Protein AF-A0A0F0GEV4-F1 (afdb_monomer_lite)

Secondary structure (DSSP, 8-state):
-EES-EE-S-S-EEE-TT-BS-EEES-EESS-EEE-SS--BS-EEES-EEEE-TT-BGGG--S----SSSSSS-SPBP-SEEE--HHHHTTTT----S-EEEES-EEEEE-STTPPEEES---TTEEEEET--SSS----EETTEE-S-STT-TTS--TTTSSEEEEEE--SS-SSSS-TTS-------------------------------PPPSS-SEEEEEEEEEEETTEEEEEEEEEE-SSS-BS--EEEEE--TT-EEEEEESEEEEEETTEEEEEE-TTT--B-TT-EEEEEEEEESSPPPEEEEETTEE----

Structure (mmCIF, N/CA/C/O backbone):
data_AF-A0A0F0GEV4-F1
#
_entry.id   AF-A0A0F0GEV4-F1
#
loop_
_atom_site.group_PDB
_atom_site.id
_atom_site.type_symbol
_atom_site.label_atom_id
_atom_site.label_alt_id
_atom_site.label_comp_id
_atom_site.label_asym_id
_atom_site.label_entity_id
_atom_site.label_seq_id
_atom_site.pdbx_PDB_ins_code
_atom_site.Cartn_x
_atom_site.Cartn_y
_atom_site.Cartn_z
_atom_site.occupancy
_atom_site.B_iso_or_equiv
_atom_site.auth_seq_id
_atom_site.auth_comp_id
_atom_site.auth_asym_id
_atom_site.auth_atom_id
_atom_site.pdbx_PDB_model_num
ATOM 1 N N . LEU A 1 1 ? -2.813 3.897 8.323 1.00 91.94 1 LEU A N 1
ATOM 2 C CA . LEU A 1 1 ? -2.010 2.905 9.072 1.00 91.94 1 LEU A CA 1
ATOM 3 C C . LEU A 1 1 ? -2.552 1.521 8.748 1.00 91.94 1 LEU A C 1
ATOM 5 O O . LEU A 1 1 ? -3.748 1.317 8.899 1.00 91.94 1 LEU A O 1
ATOM 9 N N . TYR A 1 2 ? -1.689 0.613 8.304 1.00 95.56 2 TYR A N 1
ATOM 10 C CA . TYR A 1 2 ? -1.974 -0.785 7.995 1.00 95.56 2 TYR A CA 1
ATOM 11 C C . TYR A 1 2 ? -1.020 -1.624 8.840 1.00 95.56 2 TYR A C 1
ATOM 13 O O . TYR A 1 2 ? 0.180 -1.642 8.566 1.00 95.56 2 TYR A O 1
ATOM 21 N N . ALA A 1 3 ? -1.521 -2.236 9.911 1.00 93.81 3 ALA A N 1
ATOM 22 C CA . ALA A 1 3 ? -0.669 -2.868 10.911 1.00 93.81 3 ALA A CA 1
ATOM 23 C C . ALA A 1 3 ? -1.126 -4.280 11.276 1.00 93.81 3 ALA A C 1
ATOM 25 O O . ALA A 1 3 ? -2.321 -4.494 11.470 1.00 93.81 3 ALA A O 1
ATOM 26 N N . GLY A 1 4 ? -0.176 -5.212 11.403 1.00 85.38 4 GLY A N 1
ATOM 27 C CA . GLY A 1 4 ? -0.438 -6.561 11.919 1.00 85.38 4 GLY A CA 1
ATOM 28 C C . GLY A 1 4 ? -1.348 -7.430 11.045 1.00 85.38 4 GLY A C 1
ATOM 29 O O . GLY A 1 4 ? -1.992 -8.342 11.558 1.00 85.38 4 GLY A O 1
ATOM 30 N N . ASN A 1 5 ? -1.461 -7.136 9.748 1.00 91.75 5 ASN A N 1
ATOM 31 C CA . ASN A 1 5 ? -2.294 -7.907 8.828 1.00 91.75 5 ASN A CA 1
ATOM 32 C C . ASN A 1 5 ? -1.554 -9.149 8.332 1.00 91.75 5 ASN A C 1
ATOM 34 O O . ASN A 1 5 ? -0.347 -9.111 8.111 1.00 91.75 5 ASN A O 1
ATOM 38 N N . THR A 1 6 ? -2.305 -10.210 8.049 1.00 94.62 6 THR A N 1
ATOM 39 C CA . THR A 1 6 ? -1.824 -11.354 7.271 1.00 94.62 6 THR A CA 1
ATOM 40 C C . THR A 1 6 ? -2.607 -11.417 5.968 1.00 94.62 6 THR A C 1
ATOM 42 O O . THR A 1 6 ? -3.830 -11.555 5.998 1.00 94.62 6 THR A O 1
ATOM 45 N N . SER A 1 7 ? -1.926 -11.322 4.825 1.00 89.69 7 SER A N 1
ATOM 46 C CA . SER A 1 7 ? -2.545 -11.516 3.510 1.00 89.69 7 SER A CA 1
ATOM 47 C C . SER A 1 7 ? -1.970 -12.747 2.825 1.00 89.69 7 SER A C 1
ATOM 49 O O . SER A 1 7 ? -0.771 -13.024 2.917 1.00 89.69 7 SER A O 1
ATOM 51 N N . ARG A 1 8 ? -2.853 -13.515 2.180 1.00 90.69 8 ARG A N 1
ATOM 52 C CA . ARG A 1 8 ? -2.504 -14.717 1.425 1.00 90.69 8 ARG A CA 1
ATOM 53 C C . ARG A 1 8 ? -3.275 -14.773 0.124 1.00 90.69 8 ARG A C 1
ATOM 55 O O . ARG A 1 8 ? -4.458 -14.432 0.112 1.00 90.69 8 ARG A O 1
ATOM 62 N N . ASN A 1 9 ? -2.642 -15.270 -0.933 1.00 85.69 9 ASN A N 1
ATOM 63 C CA . ASN A 1 9 ? -3.260 -15.488 -2.245 1.00 85.69 9 ASN A CA 1
ATOM 64 C C . ASN A 1 9 ? -3.933 -14.236 -2.836 1.00 85.69 9 ASN A C 1
ATOM 66 O O . ASN A 1 9 ? -4.851 -14.346 -3.653 1.00 85.69 9 ASN A O 1
ATOM 70 N N . LEU A 1 10 ? -3.507 -13.044 -2.416 1.00 86.94 10 LEU A N 1
ATOM 71 C CA . LEU A 1 10 ? -3.904 -11.805 -3.071 1.00 86.94 10 LEU A CA 1
ATOM 72 C C . LEU A 1 10 ? -3.012 -11.580 -4.277 1.00 86.94 10 LEU A C 1
ATOM 74 O O . LEU A 1 10 ? -1.922 -12.133 -4.345 1.00 86.94 10 LEU A O 1
ATOM 78 N N . ARG A 1 11 ? -3.482 -10.775 -5.231 1.00 83.06 11 ARG A N 1
ATOM 79 C CA . ARG A 1 11 ? -2.663 -10.392 -6.380 1.00 83.06 11 ARG A CA 1
ATOM 80 C C . ARG A 1 11 ? -1.557 -9.424 -5.965 1.00 83.06 11 ARG A C 1
ATOM 82 O O . ARG A 1 11 ? -0.428 -9.648 -6.347 1.00 83.06 11 ARG A O 1
ATOM 89 N N . HIS A 1 12 ? -1.905 -8.401 -5.188 1.00 89.12 12 HIS A N 1
ATOM 90 C CA . HIS A 1 12 ? -1.008 -7.349 -4.718 1.00 89.12 12 HIS A CA 1
ATOM 91 C C . HIS A 1 12 ? -1.559 -6.769 -3.404 1.00 89.12 12 HIS A C 1
ATOM 93 O O . HIS A 1 12 ? -2.782 -6.720 -3.224 1.00 89.12 12 HIS A O 1
ATOM 99 N N . PHE A 1 13 ? -0.693 -6.260 -2.525 1.00 94.75 13 PHE A N 1
ATOM 100 C CA . PHE A 1 13 ? -1.081 -5.221 -1.567 1.00 94.75 13 PHE A CA 1
ATOM 101 C C . PHE A 1 13 ? -0.794 -3.869 -2.220 1.00 94.75 13 PHE A C 1
ATOM 103 O O . PHE A 1 13 ? 0.365 -3.560 -2.480 1.00 94.75 13 PHE A O 1
ATOM 110 N N . THR A 1 14 ? -1.824 -3.068 -2.502 1.00 93.12 14 THR A N 1
ATOM 111 C CA . THR A 1 14 ? -1.674 -1.929 -3.416 1.00 93.12 14 THR A CA 1
ATOM 112 C C . THR A 1 14 ? -1.954 -0.576 -2.780 1.00 93.12 14 THR A C 1
ATOM 114 O O . THR A 1 14 ? -2.985 -0.355 -2.146 1.00 93.12 14 THR A O 1
ATOM 117 N N . PHE A 1 15 ? -1.059 0.359 -3.071 1.00 94.50 15 PHE A N 1
ATOM 118 C CA . PHE A 1 15 ? -1.243 1.798 -2.983 1.00 94.50 15 PHE A CA 1
ATOM 119 C C . PHE A 1 15 ? -1.362 2.374 -4.393 1.00 94.50 15 PHE A C 1
ATOM 121 O O . PHE A 1 15 ? -0.562 2.062 -5.271 1.00 94.50 15 PHE A O 1
ATOM 128 N N . GLN A 1 16 ? -2.389 3.190 -4.612 1.00 89.19 16 GLN A N 1
ATOM 129 C CA . GLN A 1 16 ? -2.742 3.736 -5.923 1.00 89.19 16 GLN A CA 1
ATOM 130 C C . GLN A 1 16 ? -3.332 5.141 -5.781 1.00 89.19 16 GLN A C 1
ATOM 132 O O . GLN A 1 16 ? -3.718 5.545 -4.679 1.00 89.19 16 GLN A O 1
ATOM 137 N N . TRP A 1 17 ? -3.441 5.858 -6.901 1.00 86.94 17 TRP A N 1
ATOM 138 C CA . TRP A 1 17 ? -4.165 7.132 -7.010 1.00 86.94 17 TRP A CA 1
ATOM 139 C C . TRP A 1 17 ? -3.719 8.173 -5.979 1.00 86.94 17 TRP A C 1
ATOM 141 O O . TRP A 1 17 ? -4.513 8.720 -5.215 1.00 86.94 17 TRP A O 1
ATOM 151 N N . SER A 1 18 ? -2.415 8.444 -5.960 1.00 90.12 18 SER A N 1
ATOM 152 C CA . SER A 1 18 ? -1.792 9.482 -5.128 1.00 90.12 18 SER A CA 1
ATOM 153 C C . SER A 1 18 ? -1.848 9.214 -3.628 1.00 90.12 18 SER A C 1
ATOM 155 O O . SER A 1 18 ? -1.656 10.147 -2.839 1.00 90.12 18 SER A O 1
ATOM 157 N N . SER A 1 19 ? -2.073 7.960 -3.221 1.00 92.75 19 SER A N 1
ATOM 158 C CA . SER A 1 19 ? -2.060 7.579 -1.808 1.00 92.75 19 SER A CA 1
ATOM 159 C C . SER A 1 19 ? -0.761 8.029 -1.124 1.00 92.75 19 SER A C 1
ATOM 161 O O . SER A 1 19 ? 0.354 7.821 -1.617 1.00 92.75 19 SER A O 1
ATOM 163 N N . SER A 1 20 ? -0.906 8.719 0.007 1.00 96.69 20 SER A N 1
ATOM 164 C CA . SER A 1 20 ? 0.226 9.384 0.647 1.00 96.69 20 SER A CA 1
ATOM 165 C C . SER A 1 20 ? 0.124 9.439 2.158 1.00 96.69 20 SER A C 1
ATOM 167 O O . SER A 1 20 ? -0.982 9.527 2.688 1.00 96.69 20 SER A O 1
ATOM 169 N N . GLY A 1 21 ? 1.272 9.472 2.839 1.00 96.19 21 GLY A N 1
ATOM 170 C CA . GLY A 1 21 ? 1.323 9.584 4.301 1.00 96.19 21 GLY A CA 1
ATOM 171 C C . GLY A 1 21 ? 0.891 8.306 5.021 1.00 96.19 21 GLY A C 1
ATOM 172 O O . GLY A 1 21 ? 0.496 8.354 6.185 1.00 96.19 21 GLY A O 1
ATOM 173 N N . ASN A 1 22 ? 0.904 7.165 4.329 1.00 98.06 22 ASN A N 1
ATOM 174 C CA . ASN A 1 22 ? 0.507 5.893 4.911 1.00 98.06 22 ASN A CA 1
ATOM 175 C C . ASN A 1 22 ? 1.674 5.224 5.630 1.00 98.06 22 ASN A C 1
ATOM 177 O O . ASN A 1 22 ? 2.833 5.400 5.271 1.00 98.06 22 ASN A O 1
ATOM 181 N N . VAL A 1 23 ? 1.340 4.384 6.604 1.00 97.56 23 VAL A N 1
ATOM 182 C CA . VAL A 1 23 ? 2.292 3.513 7.296 1.00 97.56 23 VAL A CA 1
ATOM 183 C C . VAL A 1 23 ? 1.790 2.083 7.182 1.00 97.56 23 VAL A C 1
ATOM 185 O O . VAL A 1 23 ? 0.625 1.833 7.498 1.00 97.56 23 VAL A O 1
ATOM 188 N N . VAL A 1 24 ? 2.649 1.180 6.726 1.00 97.94 24 VAL A N 1
ATOM 189 C CA . VAL A 1 24 ? 2.436 -0.259 6.567 1.00 97.94 24 VAL A CA 1
ATOM 190 C C . VAL A 1 24 ? 3.464 -0.950 7.451 1.00 97.94 24 VAL A C 1
ATOM 192 O O . VAL A 1 24 ? 4.643 -0.988 7.106 1.00 97.94 24 VAL A O 1
ATOM 195 N N . VAL A 1 25 ? 3.034 -1.420 8.621 1.00 96.19 25 VAL A N 1
ATOM 196 C CA . VAL A 1 25 ? 3.938 -1.867 9.686 1.00 96.19 25 VAL A CA 1
ATOM 197 C C . VAL A 1 25 ? 3.601 -3.251 10.228 1.00 96.19 25 VAL A C 1
ATOM 199 O O . VAL A 1 25 ? 2.458 -3.518 10.592 1.00 96.19 25 VAL A O 1
ATOM 202 N N . GLY A 1 26 ? 4.592 -4.134 10.342 1.00 88.75 26 GLY A N 1
ATOM 203 C CA . GLY A 1 26 ? 4.412 -5.398 11.067 1.00 88.75 26 GLY A CA 1
ATOM 204 C C . GLY A 1 26 ? 3.435 -6.373 10.407 1.00 88.75 26 GLY A C 1
ATOM 205 O O . GLY A 1 26 ? 2.766 -7.125 11.111 1.00 88.75 26 GLY A O 1
ATOM 206 N N . ASN A 1 27 ? 3.270 -6.315 9.085 1.00 96.31 27 ASN A N 1
ATOM 207 C CA . ASN A 1 27 ? 2.368 -7.202 8.353 1.00 96.31 27 ASN A CA 1
ATOM 208 C C . ASN A 1 27 ? 3.102 -8.438 7.814 1.00 96.31 27 ASN A C 1
ATOM 210 O O . ASN A 1 27 ? 4.322 -8.444 7.694 1.00 96.31 27 ASN A O 1
ATOM 214 N N . ASP A 1 28 ? 2.350 -9.468 7.446 1.00 94.50 28 ASP A N 1
ATOM 215 C CA . ASP A 1 28 ? 2.844 -10.695 6.829 1.00 94.50 28 ASP A CA 1
ATOM 216 C C . ASP A 1 28 ? 2.112 -10.938 5.498 1.00 94.50 28 ASP A C 1
ATOM 218 O O . ASP A 1 28 ? 0.913 -11.225 5.472 1.00 94.50 28 ASP A O 1
ATOM 222 N N . PHE A 1 29 ? 2.835 -10.826 4.387 1.00 97.12 29 PHE A N 1
ATOM 223 C CA . PHE A 1 29 ? 2.313 -10.866 3.025 1.00 97.12 29 PHE A CA 1
ATOM 224 C C . PHE A 1 29 ? 3.003 -11.950 2.190 1.00 97.12 29 PHE A C 1
ATOM 226 O O . PHE A 1 29 ? 4.221 -12.117 2.252 1.00 97.12 29 PHE A O 1
ATOM 233 N N . ASP A 1 30 ? 2.233 -12.653 1.357 1.00 94.31 30 ASP A N 1
ATOM 234 C CA . ASP A 1 30 ? 2.769 -13.499 0.275 1.00 94.31 30 ASP A CA 1
ATOM 235 C C . ASP A 1 30 ? 2.690 -12.837 -1.116 1.00 94.31 30 ASP A C 1
ATOM 237 O O . ASP A 1 30 ? 3.154 -13.409 -2.107 1.00 94.31 30 ASP A O 1
ATOM 241 N N . SER A 1 31 ? 2.128 -11.627 -1.164 1.00 93.19 31 SER A N 1
ATOM 242 C CA . SER A 1 31 ? 2.069 -10.743 -2.322 1.00 93.19 31 SER A CA 1
ATOM 243 C C . SER A 1 31 ? 3.071 -9.598 -2.199 1.00 93.19 31 SER A C 1
ATOM 245 O O . SER A 1 31 ? 3.542 -9.279 -1.108 1.00 93.19 31 SER A O 1
ATOM 247 N N . ASP A 1 32 ? 3.358 -8.942 -3.311 1.00 94.31 32 ASP A N 1
ATOM 248 C CA . ASP A 1 32 ? 4.173 -7.734 -3.373 1.00 94.31 32 ASP A CA 1
ATOM 249 C C . ASP A 1 32 ? 3.511 -6.503 -2.725 1.00 94.31 32 ASP A C 1
ATOM 251 O O . ASP A 1 32 ? 2.286 -6.403 -2.579 1.00 94.31 32 ASP A O 1
ATOM 255 N N . LEU A 1 33 ? 4.367 -5.548 -2.353 1.00 96.62 33 LEU A N 1
ATOM 256 C CA . LEU A 1 33 ? 4.024 -4.182 -1.979 1.00 96.62 33 LEU A CA 1
ATOM 257 C C . LEU A 1 33 ? 3.992 -3.333 -3.251 1.00 96.62 33 LEU A C 1
ATOM 259 O O . LEU A 1 33 ? 5.027 -2.898 -3.761 1.00 96.62 33 LEU A O 1
ATOM 263 N N . ASN A 1 34 ? 2.792 -3.121 -3.770 1.00 93.56 34 ASN A N 1
ATOM 264 C CA . ASN A 1 34 ? 2.567 -2.512 -5.066 1.00 93.56 34 ASN A CA 1
ATOM 265 C C . ASN A 1 34 ? 2.265 -1.016 -4.938 1.00 93.56 34 ASN A C 1
ATOM 267 O O . ASN A 1 34 ? 1.194 -0.611 -4.483 1.00 93.56 34 ASN A O 1
ATOM 271 N N . LEU A 1 35 ? 3.208 -0.186 -5.373 1.00 94.00 35 LEU A N 1
ATOM 272 C CA . LEU A 1 35 ? 3.003 1.236 -5.620 1.00 94.00 35 LEU A CA 1
ATOM 273 C C . LEU A 1 35 ? 2.578 1.379 -7.081 1.00 94.00 35 LEU A C 1
ATOM 275 O O . LEU A 1 35 ? 3.418 1.537 -7.961 1.00 94.00 35 LEU A O 1
ATOM 279 N N . HIS A 1 36 ? 1.272 1.277 -7.334 1.00 87.88 36 HIS A N 1
ATOM 280 C CA . HIS A 1 36 ? 0.707 1.067 -8.674 1.00 87.88 36 HIS A CA 1
ATOM 281 C C . HIS A 1 36 ? 0.979 2.232 -9.645 1.00 87.88 36 HIS A C 1
ATOM 283 O O . HIS A 1 36 ? 0.923 2.069 -10.870 1.00 87.88 36 HIS A O 1
ATOM 289 N N . GLY A 1 37 ? 1.313 3.404 -9.117 1.00 85.81 37 GLY A N 1
ATOM 290 C CA . GLY A 1 37 ? 1.488 4.620 -9.887 1.00 85.81 37 GLY A CA 1
ATOM 291 C C . GLY A 1 37 ? 0.282 5.542 -9.766 1.00 85.81 37 GLY A C 1
ATOM 292 O O . GLY A 1 37 ? -0.834 5.146 -9.420 1.00 85.81 37 GLY A O 1
ATOM 293 N N . GLY A 1 38 ? 0.518 6.808 -10.092 1.00 88.00 38 GLY A N 1
ATOM 294 C CA . GLY A 1 38 ? -0.390 7.898 -9.762 1.00 88.00 38 GLY A CA 1
ATOM 295 C C . GLY A 1 38 ? 0.116 8.773 -8.634 1.00 88.00 38 GLY A C 1
ATOM 296 O O . GLY A 1 38 ? -0.698 9.391 -7.960 1.00 88.00 38 GLY A O 1
ATOM 297 N N . TRP A 1 39 ? 1.434 8.890 -8.453 1.00 92.56 39 TRP A N 1
ATOM 298 C CA . TRP A 1 39 ? 2.056 9.820 -7.508 1.00 92.56 39 TRP A CA 1
ATOM 299 C C . TRP A 1 39 ? 1.930 9.443 -6.018 1.00 92.56 39 TRP A C 1
ATOM 301 O O . TRP A 1 39 ? 1.775 10.312 -5.148 1.00 92.56 39 TRP A O 1
ATOM 311 N N . GLU A 1 40 ? 2.023 8.147 -5.698 1.00 94.75 40 GLU A N 1
ATOM 312 C CA . GLU A 1 40 ? 2.139 7.671 -4.310 1.00 94.75 40 GLU A CA 1
ATOM 313 C C . GLU A 1 40 ? 3.387 8.262 -3.655 1.00 94.75 40 GLU A C 1
ATOM 315 O O . GLU A 1 40 ? 4.463 8.226 -4.249 1.00 94.75 40 GLU A O 1
ATOM 320 N N . ARG A 1 41 ? 3.279 8.812 -2.444 1.00 97.19 41 ARG A N 1
ATOM 321 C CA . ARG A 1 41 ? 4.404 9.529 -1.820 1.00 97.19 41 ARG A CA 1
ATOM 322 C C . ARG A 1 41 ? 4.352 9.536 -0.305 1.00 97.19 41 ARG A C 1
ATOM 324 O O . ARG A 1 41 ? 3.274 9.494 0.280 1.00 97.19 41 ARG A O 1
ATOM 331 N N . ASN A 1 42 ? 5.503 9.724 0.332 1.00 97.38 42 ASN A N 1
ATOM 332 C CA . ASN A 1 42 ? 5.607 9.842 1.793 1.00 97.38 42 ASN A CA 1
ATOM 333 C C . ASN A 1 42 ? 4.968 8.652 2.534 1.00 97.38 42 ASN A C 1
ATOM 335 O O . ASN A 1 42 ? 4.365 8.833 3.590 1.00 97.38 42 ASN A O 1
ATOM 339 N N . ASN A 1 43 ? 5.022 7.458 1.947 1.00 98.50 43 ASN A N 1
ATOM 340 C CA . ASN A 1 43 ? 4.541 6.241 2.586 1.00 98.50 43 ASN A CA 1
ATOM 341 C C . ASN A 1 43 ? 5.710 5.542 3.283 1.00 98.50 43 ASN A C 1
ATOM 343 O O . ASN A 1 43 ? 6.832 5.592 2.788 1.00 98.50 43 ASN A O 1
ATOM 347 N N . LEU A 1 44 ? 5.450 4.878 4.402 1.00 98.38 44 LEU A N 1
ATOM 348 C CA . LEU A 1 44 ? 6.421 4.083 5.142 1.00 98.38 44 LEU A CA 1
ATOM 349 C C . LEU A 1 44 ? 5.980 2.622 5.150 1.00 98.38 44 LEU A C 1
ATOM 351 O O . LEU A 1 44 ? 4.876 2.310 5.586 1.00 98.38 44 LEU A O 1
ATOM 355 N N . PHE A 1 45 ? 6.861 1.740 4.707 1.00 98.56 45 PHE A N 1
ATOM 356 C CA . PHE A 1 45 ? 6.740 0.295 4.798 1.00 98.56 45 PHE A CA 1
ATOM 357 C C . PHE A 1 45 ? 7.855 -0.199 5.712 1.00 98.56 45 PHE A C 1
ATOM 359 O O . PHE A 1 45 ? 9.034 -0.081 5.374 1.00 98.56 45 PHE A O 1
ATOM 366 N N . GLU A 1 46 ? 7.510 -0.748 6.869 1.00 97.62 46 GLU A N 1
ATOM 367 C CA . GLU A 1 46 ? 8.507 -1.259 7.805 1.00 97.62 46 GLU A CA 1
ATOM 368 C C . GLU A 1 46 ? 8.061 -2.494 8.571 1.00 97.62 46 GLU A C 1
ATOM 370 O O . GLU A 1 46 ? 6.871 -2.751 8.719 1.00 97.62 46 GLU A O 1
ATOM 375 N N . LEU A 1 47 ? 9.012 -3.277 9.079 1.00 96.12 47 LEU A N 1
ATOM 376 C CA . LEU A 1 47 ? 8.734 -4.461 9.900 1.00 96.12 47 LEU A CA 1
ATOM 377 C C . LEU A 1 47 ? 7.816 -5.501 9.237 1.00 96.12 47 LEU A C 1
ATOM 379 O O . LEU A 1 47 ? 7.280 -6.370 9.920 1.00 96.12 47 LEU A O 1
ATOM 383 N N . ASN A 1 48 ? 7.609 -5.436 7.921 1.00 97.50 48 ASN A N 1
ATOM 384 C CA . ASN A 1 48 ? 6.767 -6.392 7.220 1.00 97.50 48 ASN A CA 1
ATOM 385 C C . ASN A 1 48 ? 7.580 -7.631 6.845 1.00 97.50 48 ASN A C 1
ATOM 387 O O . ASN A 1 48 ? 8.730 -7.528 6.418 1.00 97.50 48 ASN A O 1
ATOM 391 N N . THR A 1 49 ? 6.958 -8.799 6.947 1.00 97.19 49 THR A N 1
ATOM 392 C CA . THR A 1 49 ? 7.408 -10.019 6.281 1.00 97.19 49 THR A CA 1
ATOM 393 C C . THR A 1 49 ? 6.728 -10.085 4.922 1.00 97.19 49 THR A C 1
ATOM 395 O O . THR A 1 49 ? 5.507 -10.144 4.848 1.00 97.19 49 THR A O 1
ATOM 398 N N . VAL A 1 50 ? 7.502 -10.058 3.841 1.00 97.88 50 VAL A N 1
ATOM 399 C CA . VAL A 1 50 ? 6.994 -10.139 2.467 1.00 97.88 50 VAL A CA 1
ATOM 400 C C . VAL A 1 50 ? 7.681 -11.306 1.781 1.00 97.88 50 VAL A C 1
ATOM 402 O O . VAL A 1 50 ? 8.883 -11.268 1.520 1.00 97.88 50 VAL A O 1
ATOM 405 N N . ARG A 1 51 ? 6.936 -12.374 1.512 1.00 96.38 51 ARG A N 1
ATOM 4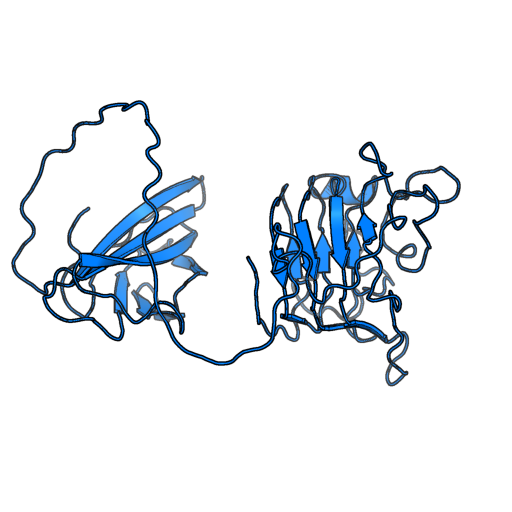06 C CA . ARG A 1 51 ? 7.475 -13.632 0.996 1.00 96.38 51 ARG A CA 1
ATOM 407 C C . ARG A 1 51 ? 6.851 -13.978 -0.349 1.00 96.38 51 ARG A C 1
ATOM 409 O O . ARG A 1 51 ? 5.876 -14.720 -0.429 1.00 96.38 51 ARG A O 1
ATOM 416 N N . VAL A 1 52 ? 7.463 -13.489 -1.422 1.00 95.12 52 VAL A N 1
ATOM 417 C CA . VAL A 1 52 ? 6.932 -13.649 -2.779 1.00 95.12 52 VAL A CA 1
ATOM 418 C C . VAL A 1 52 ? 7.423 -14.953 -3.405 1.00 95.12 52 VAL A C 1
ATOM 420 O O . VAL A 1 52 ? 8.611 -15.135 -3.687 1.00 95.12 52 VAL A O 1
ATOM 423 N N . SER A 1 53 ? 6.508 -15.896 -3.630 1.00 93.56 53 SER A N 1
ATOM 424 C CA . SER A 1 53 ? 6.836 -17.187 -4.252 1.00 93.56 53 SER A CA 1
ATOM 425 C C . SER A 1 53 ? 7.139 -17.057 -5.753 1.00 93.56 53 SER A C 1
ATOM 427 O O . SER A 1 53 ? 6.806 -16.056 -6.388 1.00 93.56 53 SER A O 1
ATOM 429 N N . TYR A 1 54 ? 7.735 -18.085 -6.368 1.00 90.12 54 TYR A N 1
ATOM 430 C CA . TYR A 1 54 ? 7.863 -18.134 -7.833 1.00 90.12 54 TYR A CA 1
ATOM 431 C C . TYR A 1 54 ? 6.498 -18.207 -8.526 1.00 90.12 54 TYR A C 1
ATOM 433 O O . TYR A 1 54 ? 6.321 -17.699 -9.631 1.00 90.12 54 TYR A O 1
ATOM 441 N N . ALA A 1 55 ? 5.520 -18.829 -7.862 1.00 88.31 55 ALA A N 1
ATOM 442 C CA . ALA A 1 55 ? 4.181 -18.975 -8.402 1.00 88.31 55 ALA A CA 1
ATOM 443 C C . ALA A 1 55 ? 3.416 -17.643 -8.462 1.00 88.31 55 ALA A C 1
ATOM 445 O O . ALA A 1 55 ? 2.502 -17.519 -9.273 1.00 88.31 55 ALA A O 1
ATOM 446 N N . HIS A 1 56 ? 3.794 -16.663 -7.643 1.00 87.44 56 HIS A N 1
ATOM 447 C CA . HIS A 1 56 ? 3.178 -15.345 -7.586 1.00 87.44 56 HIS A CA 1
ATOM 448 C C . HIS A 1 56 ? 3.716 -14.450 -8.715 1.00 87.44 56 HIS A C 1
ATOM 450 O O . HIS A 1 56 ? 4.737 -13.777 -8.572 1.00 87.44 56 HIS A O 1
ATOM 456 N N . ARG A 1 57 ? 3.073 -14.539 -9.884 1.00 84.00 57 ARG A N 1
ATOM 457 C CA . ARG A 1 57 ? 3.471 -13.855 -11.120 1.00 84.00 57 ARG A CA 1
ATOM 458 C C . ARG A 1 57 ? 2.309 -13.740 -12.106 1.00 84.00 57 ARG A C 1
ATOM 460 O O . ARG A 1 57 ? 1.368 -14.538 -12.051 1.00 84.00 57 ARG A O 1
ATOM 467 N N . SER A 1 58 ? 2.460 -12.852 -13.085 1.00 78.06 58 SER A N 1
ATOM 468 C CA . SER A 1 58 ? 1.503 -12.607 -14.174 1.00 78.06 58 SER A CA 1
ATOM 469 C C . SER A 1 58 ? 1.034 -13.898 -14.866 1.00 78.06 58 SER A C 1
ATOM 471 O O . SER A 1 58 ? -0.160 -14.203 -14.883 1.00 78.06 58 SER A O 1
ATOM 473 N N . GLY A 1 59 ? 1.969 -14.751 -15.302 1.00 76.06 59 GLY A N 1
ATOM 474 C CA . GLY A 1 59 ? 1.660 -16.008 -16.001 1.00 76.06 59 GLY A CA 1
ATOM 475 C C . GLY A 1 59 ? 0.936 -17.098 -15.191 1.00 76.06 59 GLY A C 1
ATOM 476 O O . GLY A 1 59 ? 0.572 -18.119 -15.763 1.00 76.06 59 GLY A O 1
ATOM 477 N N . ASN A 1 60 ? 0.739 -16.925 -13.880 1.00 79.56 60 ASN A N 1
ATOM 478 C CA . ASN A 1 60 ? -0.023 -17.860 -13.036 1.00 79.56 60 ASN A CA 1
ATOM 479 C C . ASN A 1 60 ? -1.336 -17.269 -12.521 1.00 79.56 60 ASN A C 1
ATOM 481 O O . ASN A 1 60 ? -2.062 -17.928 -11.768 1.00 79.56 60 ASN A O 1
ATOM 485 N N . CYS A 1 61 ? -1.652 -16.037 -12.905 1.00 72.31 61 CYS A N 1
ATOM 486 C CA . CYS A 1 61 ? -2.916 -15.443 -12.547 1.00 72.31 61 CYS A CA 1
ATOM 487 C C . CYS A 1 61 ? -4.064 -16.125 -13.318 1.00 72.31 61 CYS A C 1
ATOM 489 O O . CYS A 1 61 ? -3.975 -16.369 -14.519 1.00 72.31 61 CYS A O 1
ATOM 491 N N . ARG A 1 62 ? -5.150 -16.461 -12.608 1.00 71.25 62 ARG A N 1
ATOM 492 C CA . ARG A 1 62 ? -6.279 -17.250 -13.144 1.00 71.25 62 ARG A CA 1
ATOM 493 C C . ARG A 1 62 ? -7.561 -16.449 -13.373 1.00 71.25 62 ARG A C 1
ATOM 495 O O . ARG A 1 62 ? -8.444 -16.925 -14.077 1.00 71.25 62 ARG A O 1
ATOM 502 N N . ALA A 1 63 ? -7.688 -15.271 -12.767 1.00 63.78 63 ALA A N 1
ATOM 503 C CA . ALA A 1 63 ? -8.868 -14.417 -12.876 1.00 63.78 63 ALA A CA 1
ATOM 504 C C . ALA A 1 63 ? -8.502 -12.960 -12.581 1.00 63.78 63 ALA A C 1
ATOM 506 O O . ALA A 1 63 ? -7.685 -12.700 -11.700 1.00 63.78 63 ALA A O 1
ATOM 507 N N . ASN A 1 64 ? -9.132 -12.015 -13.289 1.00 60.94 64 ASN A N 1
ATOM 508 C CA . ASN A 1 64 ? -8.943 -10.569 -13.094 1.00 60.94 64 ASN A CA 1
ATOM 509 C C . ASN A 1 64 ? -7.467 -10.149 -13.094 1.00 60.94 64 ASN A C 1
ATOM 511 O O . ASN A 1 64 ? -7.039 -9.272 -12.342 1.00 60.94 64 ASN A O 1
ATOM 515 N N . CYS A 1 65 ? -6.691 -10.771 -13.979 1.00 61.09 65 CYS A N 1
ATOM 516 C CA . CYS A 1 65 ? -5.244 -10.611 -14.067 1.00 61.09 65 CYS A CA 1
ATOM 517 C C . CYS A 1 65 ? -4.799 -9.250 -14.565 1.00 61.09 65 CYS A C 1
ATOM 519 O O . CYS A 1 65 ? -3.607 -9.102 -14.794 1.00 61.09 65 CYS A O 1
ATOM 521 N N . GLY A 1 66 ? -5.748 -8.300 -14.673 1.00 53.62 66 GLY A N 1
ATOM 522 C CA . GLY A 1 66 ? -5.598 -6.884 -14.989 1.00 53.62 66 GLY A CA 1
ATOM 523 C C . GLY A 1 66 ? -4.376 -6.688 -15.841 1.00 53.62 66 GLY A C 1
ATOM 524 O O . GLY A 1 66 ? -3.292 -6.487 -15.301 1.00 53.62 66 GLY A O 1
ATOM 525 N N . GLU A 1 67 ? -4.585 -6.874 -17.138 1.00 58.06 67 GLU A N 1
ATOM 526 C CA . GLU A 1 67 ? -3.553 -6.814 -18.153 1.00 58.06 67 GLU A CA 1
ATOM 527 C C . GLU A 1 67 ? -2.663 -5.620 -17.846 1.00 58.06 67 GLU A C 1
ATOM 529 O O . GLU A 1 67 ? -3.147 -4.485 -17.786 1.00 58.06 67 GLU A O 1
ATOM 534 N N . GLU A 1 68 ? -1.375 -5.865 -17.621 1.00 54.84 68 GLU A N 1
ATOM 535 C CA . GLU A 1 68 ? -0.409 -4.797 -17.418 1.00 54.84 68 GLU A CA 1
ATOM 536 C C . GLU A 1 68 ? -0.153 -4.056 -18.759 1.00 54.84 68 GLU A C 1
ATOM 538 O O . GLU A 1 68 ? 0.970 -3.914 -19.232 1.00 54.84 68 GLU A O 1
ATOM 543 N N . GLY A 1 69 ? -1.220 -3.587 -19.420 1.00 48.12 69 GLY A N 1
ATOM 544 C CA . GLY A 1 69 ? -1.188 -2.764 -20.619 1.00 48.12 69 GLY A CA 1
ATOM 545 C C . GLY A 1 69 ? -1.671 -3.410 -21.922 1.00 48.12 69 GLY A C 1
ATOM 546 O O . GLY A 1 69 ? -1.239 -2.925 -22.969 1.00 48.12 69 GLY A O 1
ATOM 547 N N . GLY A 1 70 ? -2.544 -4.425 -21.903 1.00 45.00 70 GLY A N 1
ATOM 548 C CA . GLY A 1 70 ? -3.222 -4.915 -23.119 1.00 45.00 70 GLY A CA 1
ATOM 549 C C . GLY A 1 70 ? -2.457 -5.936 -23.971 1.00 45.00 70 GLY A C 1
ATOM 550 O O . GLY A 1 70 ? -2.810 -6.145 -25.127 1.00 45.00 70 GLY A O 1
ATOM 551 N N . GLY A 1 71 ? -1.380 -6.531 -23.445 1.00 51.56 71 GLY A N 1
ATOM 552 C CA . GLY A 1 71 ? -0.484 -7.431 -24.193 1.00 51.56 71 GLY A CA 1
ATOM 553 C C . GLY A 1 71 ? -0.615 -8.926 -23.875 1.00 51.56 71 GLY A C 1
ATOM 554 O O . GLY A 1 71 ? 0.186 -9.712 -24.373 1.00 51.56 71 GLY A O 1
ATOM 555 N N . GLY A 1 72 ? -1.583 -9.326 -23.044 1.00 52.50 72 GLY A N 1
ATOM 556 C CA . GLY A 1 72 ? -1.626 -10.667 -22.445 1.00 52.50 72 GLY A CA 1
ATOM 557 C C . GLY A 1 72 ? -0.686 -10.813 -21.234 1.00 52.50 72 GLY A C 1
ATOM 558 O O . GLY A 1 72 ? -0.073 -9.828 -20.816 1.00 52.50 72 GLY A O 1
ATOM 559 N N . PRO A 1 73 ? -0.600 -12.012 -20.622 1.00 54.47 73 PRO A N 1
ATOM 560 C CA . PRO A 1 73 ? 0.315 -12.264 -19.512 1.00 54.47 73 PRO A CA 1
ATOM 561 C C . PRO A 1 73 ? 1.761 -12.077 -19.979 1.00 54.47 73 PRO A C 1
ATOM 563 O O . PRO A 1 73 ? 2.241 -12.803 -20.851 1.00 54.47 73 PRO A O 1
ATOM 566 N N . ASP A 1 74 ? 2.454 -11.100 -19.402 1.00 62.09 74 ASP A N 1
ATOM 567 C CA . ASP A 1 74 ? 3.895 -10.972 -19.571 1.00 62.09 74 ASP A CA 1
ATOM 568 C C . ASP A 1 74 ? 4.633 -12.064 -18.772 1.00 62.09 74 ASP A C 1
ATOM 570 O O . ASP A 1 74 ? 4.107 -12.697 -17.852 1.00 62.09 74 ASP A O 1
ATOM 574 N N . ASN A 1 75 ? 5.881 -12.330 -19.146 1.00 65.75 75 ASN A N 1
ATOM 575 C CA . ASN A 1 75 ? 6.750 -13.269 -18.435 1.00 65.75 75 ASN A CA 1
ATOM 576 C C . ASN A 1 75 ? 7.344 -12.659 -17.150 1.00 65.75 75 ASN A C 1
ATOM 578 O O . ASN A 1 75 ? 8.334 -13.185 -16.633 1.00 65.75 75 ASN A O 1
ATOM 582 N N . SER A 1 76 ? 6.761 -11.563 -16.648 1.00 69.56 76 SER A N 1
ATOM 583 C CA . SER A 1 76 ? 7.246 -10.862 -15.466 1.00 69.56 76 SER A CA 1
ATOM 584 C C . SER A 1 76 ? 7.120 -11.756 -14.235 1.00 69.56 76 SER A C 1
ATOM 586 O O . SER A 1 76 ? 6.136 -12.476 -14.040 1.00 69.56 76 SER A O 1
ATOM 588 N N . ASN A 1 77 ? 8.154 -11.735 -13.401 1.00 80.00 77 ASN A N 1
ATOM 589 C CA . ASN A 1 77 ? 8.108 -12.303 -12.064 1.00 80.00 77 ASN A CA 1
ATOM 590 C C . ASN A 1 77 ? 7.860 -11.149 -11.110 1.00 80.00 77 ASN A C 1
ATOM 592 O O . ASN A 1 77 ? 8.658 -10.222 -11.082 1.00 80.00 77 ASN A O 1
ATOM 596 N N . TRP A 1 78 ? 6.812 -11.217 -10.296 1.00 88.25 78 TRP A N 1
ATOM 597 C CA . TRP A 1 78 ? 6.602 -10.187 -9.287 1.00 88.25 78 TRP A CA 1
ATOM 598 C C . TRP A 1 78 ? 7.625 -10.351 -8.156 1.00 88.25 78 TRP A C 1
ATOM 600 O O . TRP A 1 78 ? 7.937 -11.470 -7.730 1.00 88.25 78 TRP A O 1
ATOM 610 N N . PHE A 1 79 ? 8.187 -9.228 -7.718 1.00 93.94 79 PHE A N 1
ATOM 611 C CA . PHE A 1 79 ? 9.153 -9.115 -6.623 1.00 93.94 79 PHE A CA 1
ATOM 612 C C . PHE A 1 79 ? 8.483 -8.443 -5.420 1.00 93.94 79 PHE A C 1
ATOM 614 O O . PHE A 1 79 ? 7.413 -7.873 -5.588 1.00 93.94 79 PHE A O 1
ATOM 621 N N . PRO A 1 80 ? 9.074 -8.481 -4.211 1.00 96.81 80 PRO A N 1
ATOM 622 C CA . PRO A 1 80 ? 8.470 -7.888 -3.013 1.00 96.81 80 PRO A CA 1
ATOM 623 C C . PRO A 1 80 ? 8.038 -6.423 -3.141 1.00 96.81 80 PRO A C 1
ATOM 625 O O . PRO A 1 80 ? 7.161 -5.999 -2.395 1.00 96.81 80 PRO A O 1
ATOM 628 N N . ILE A 1 81 ? 8.622 -5.667 -4.075 1.00 96.44 81 ILE A N 1
ATOM 629 C CA . ILE A 1 81 ? 8.203 -4.311 -4.430 1.00 96.44 81 ILE A CA 1
ATOM 630 C C . ILE A 1 81 ? 7.756 -4.299 -5.894 1.00 96.44 81 ILE A C 1
ATOM 632 O O . ILE A 1 81 ? 8.456 -4.824 -6.766 1.00 96.44 81 ILE A O 1
ATOM 636 N N . TRP A 1 82 ? 6.632 -3.634 -6.158 1.00 93.25 82 TRP A N 1
ATOM 637 C CA . TRP A 1 82 ? 6.254 -3.174 -7.492 1.00 93.25 82 TRP A CA 1
ATOM 638 C C . TRP A 1 82 ? 6.198 -1.649 -7.514 1.00 93.25 82 TRP A C 1
ATOM 640 O O . TRP A 1 82 ? 5.674 -1.027 -6.588 1.00 93.25 82 TRP A O 1
ATOM 650 N N . TRP A 1 83 ? 6.768 -1.041 -8.555 1.00 93.69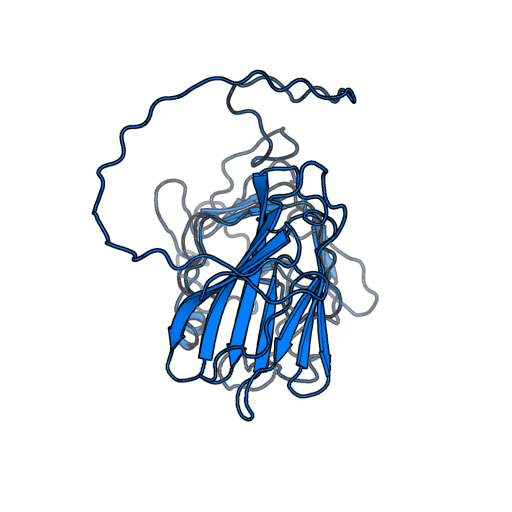 83 TRP A N 1
ATOM 651 C CA . TRP A 1 83 ? 6.895 0.410 -8.675 1.00 93.69 83 TRP A CA 1
ATOM 652 C C . TRP A 1 83 ? 6.311 0.927 -9.988 1.00 93.69 83 TRP A C 1
ATOM 654 O O . TRP A 1 83 ? 6.735 0.521 -11.067 1.00 93.69 83 TRP A O 1
ATOM 664 N N . GLY A 1 84 ? 5.407 1.903 -9.920 1.00 92.25 84 GLY A N 1
ATOM 665 C CA . GLY A 1 84 ? 4.862 2.566 -11.099 1.00 92.25 84 GLY A CA 1
ATOM 666 C C . GLY A 1 84 ? 5.947 3.346 -11.830 1.00 92.25 84 GLY A C 1
ATOM 667 O O . GLY A 1 84 ? 6.252 4.481 -11.466 1.00 92.25 84 GLY A O 1
ATOM 668 N N . ALA A 1 85 ? 6.532 2.758 -12.875 1.00 89.88 85 ALA A N 1
ATOM 669 C CA . ALA A 1 85 ? 7.637 3.357 -13.616 1.00 89.88 85 ALA A CA 1
ATOM 670 C C . ALA A 1 85 ? 7.253 3.817 -15.032 1.00 89.88 85 ALA A C 1
ATOM 672 O O . ALA A 1 85 ? 6.527 3.139 -15.766 1.00 89.88 85 ALA A O 1
ATOM 673 N N . GLY A 1 86 ? 7.809 4.966 -15.424 1.00 81.62 86 GLY A N 1
ATOM 674 C CA . GLY A 1 86 ? 7.893 5.415 -16.811 1.00 81.62 86 GLY A CA 1
ATOM 675 C C . GLY A 1 86 ? 6.581 5.408 -17.601 1.00 81.62 86 GLY A C 1
ATOM 676 O O . GLY A 1 86 ? 5.503 5.734 -17.102 1.00 81.62 86 GLY A O 1
ATOM 677 N N . LYS A 1 87 ? 6.700 5.066 -18.889 1.00 76.81 87 LYS A N 1
ATOM 678 C CA . LYS A 1 87 ? 5.599 5.113 -19.862 1.00 76.81 87 LYS A CA 1
ATOM 679 C C . LYS A 1 87 ? 4.528 4.063 -19.590 1.00 76.81 87 LYS A C 1
ATOM 681 O O . LYS A 1 87 ? 3.370 4.310 -19.915 1.00 76.81 87 LYS A O 1
ATOM 686 N N . LYS A 1 88 ? 4.878 2.911 -19.007 1.00 73.25 88 LYS A N 1
ATOM 687 C CA . LYS A 1 88 ? 3.878 1.883 -18.693 1.00 73.25 88 LYS A CA 1
ATOM 688 C C . LYS A 1 88 ? 2.913 2.375 -17.619 1.00 73.25 88 LYS A C 1
ATOM 690 O O . LYS A 1 88 ? 1.705 2.251 -17.797 1.00 73.25 88 LYS A O 1
ATOM 695 N N . ALA A 1 89 ? 3.432 3.052 -16.594 1.00 76.31 89 ALA A N 1
ATOM 696 C CA . ALA A 1 89 ? 2.615 3.597 -15.517 1.00 76.31 89 ALA A CA 1
ATOM 697 C C . ALA A 1 89 ? 1.583 4.644 -15.987 1.00 76.31 89 ALA A C 1
ATOM 699 O O . ALA A 1 89 ? 0.514 4.773 -15.388 1.00 76.31 89 ALA A O 1
ATOM 700 N N . VAL A 1 90 ? 1.847 5.352 -17.098 1.00 65.00 90 VAL A N 1
ATOM 701 C CA . VAL A 1 90 ? 0.916 6.329 -17.707 1.00 65.00 90 VAL A CA 1
ATOM 702 C C . VAL A 1 90 ? -0.417 5.695 -18.112 1.00 65.00 90 VAL A C 1
ATOM 704 O O . VAL A 1 90 ? -1.437 6.375 -18.066 1.00 65.00 90 VAL A O 1
ATOM 707 N N . LYS A 1 91 ? -0.448 4.397 -18.451 1.00 70.12 91 LYS A N 1
ATOM 708 C CA . LYS A 1 91 ? -1.705 3.699 -18.774 1.00 70.12 91 LYS A CA 1
ATOM 709 C C . LYS A 1 91 ? -2.679 3.636 -17.593 1.00 70.12 91 LYS A C 1
ATOM 711 O O . LYS A 1 91 ? -3.869 3.444 -17.821 1.00 70.12 91 LYS A O 1
ATOM 716 N N . TRP A 1 92 ? -2.190 3.791 -16.361 1.00 65.00 92 TRP A N 1
ATOM 717 C CA . TRP A 1 92 ? -3.012 3.729 -15.153 1.00 65.00 92 TRP A CA 1
ATOM 718 C C . TRP A 1 92 ? -3.169 5.095 -14.505 1.00 65.00 92 TRP A C 1
ATOM 720 O O . TRP A 1 92 ? -4.299 5.531 -14.310 1.00 65.00 92 TRP A O 1
ATOM 730 N N . SER A 1 93 ? -2.068 5.780 -14.172 1.00 74.62 93 SER A N 1
ATOM 731 C CA . SER A 1 93 ? -2.099 7.110 -13.527 1.00 74.62 93 SER A CA 1
ATOM 732 C C . SER A 1 93 ? -0.754 7.867 -13.544 1.00 74.62 93 SER A C 1
ATOM 734 O O . SER A 1 93 ? -0.650 8.947 -12.970 1.00 74.62 93 SER A O 1
ATOM 736 N N . GLY A 1 94 ? 0.283 7.344 -14.204 1.00 85.88 94 GLY A N 1
ATOM 737 C CA . GLY A 1 94 ? 1.639 7.909 -14.195 1.00 85.88 94 GLY A CA 1
ATOM 738 C C . GLY A 1 94 ? 2.538 7.285 -13.126 1.00 85.88 94 GLY A C 1
ATOM 739 O O . GLY A 1 94 ? 2.136 6.361 -12.427 1.00 85.88 94 GLY A O 1
ATOM 740 N N . ALA A 1 95 ? 3.782 7.754 -13.023 1.00 91.06 95 ALA A N 1
ATOM 741 C CA . ALA A 1 95 ? 4.775 7.146 -12.138 1.00 91.06 95 ALA A CA 1
ATOM 742 C C . ALA A 1 95 ? 4.443 7.310 -10.641 1.00 91.06 95 ALA A C 1
ATOM 744 O O . ALA A 1 95 ? 3.725 8.234 -10.244 1.00 91.06 95 ALA A O 1
ATOM 745 N N . SER A 1 96 ? 5.003 6.441 -9.800 1.00 95.25 96 SER A N 1
ATOM 746 C CA . SER A 1 96 ? 4.991 6.627 -8.349 1.00 95.25 96 SER A CA 1
ATOM 747 C C . SER A 1 96 ? 5.858 7.823 -7.946 1.00 95.25 96 SER A C 1
ATOM 749 O O . SER A 1 96 ? 6.846 8.171 -8.607 1.00 95.25 96 SER A O 1
ATOM 751 N N . GLY A 1 97 ? 5.424 8.504 -6.889 1.00 95.25 97 GLY A N 1
ATOM 752 C CA . GLY A 1 97 ? 5.979 9.766 -6.410 1.00 95.25 97 GLY A CA 1
ATOM 753 C C . GLY A 1 97 ? 7.120 9.591 -5.397 1.00 95.25 97 GLY A C 1
ATOM 754 O O . GLY A 1 97 ? 7.626 8.489 -5.191 1.00 95.25 97 GLY A O 1
ATOM 755 N N . PRO A 1 98 ? 7.574 10.685 -4.766 1.00 97.44 98 PRO A N 1
ATOM 756 C CA . PRO A 1 98 ? 8.771 10.681 -3.925 1.00 97.44 98 PRO A CA 1
ATOM 757 C C . PRO A 1 98 ? 8.582 10.069 -2.532 1.00 97.44 98 PRO A C 1
ATOM 759 O O . PRO A 1 98 ? 7.491 10.084 -1.962 1.00 97.44 98 PRO A O 1
ATOM 762 N N . ARG A 1 99 ? 9.704 9.676 -1.915 1.00 96.25 99 ARG A N 1
ATOM 763 C CA . ARG A 1 99 ? 9.816 9.337 -0.482 1.00 96.25 99 ARG A CA 1
ATOM 764 C C . ARG A 1 99 ? 8.876 8.209 -0.050 1.00 96.25 99 ARG A C 1
ATOM 766 O O . ARG A 1 99 ? 8.259 8.277 1.009 1.00 96.25 99 ARG A O 1
ATOM 773 N N . ASN A 1 100 ? 8.764 7.170 -0.870 1.00 98.38 100 ASN A N 1
ATOM 774 C CA . ASN A 1 100 ? 8.228 5.896 -0.401 1.00 98.38 100 ASN A CA 1
ATOM 775 C C . ASN A 1 100 ? 9.368 5.145 0.291 1.00 98.38 100 ASN A C 1
ATOM 777 O O . ASN A 1 100 ? 10.382 4.838 -0.334 1.00 98.38 100 ASN A O 1
ATOM 781 N N . VAL A 1 101 ? 9.238 4.948 1.596 1.00 98.50 101 VAL A N 1
ATOM 782 C CA . VAL A 1 101 ? 10.302 4.483 2.483 1.00 98.50 101 VAL A CA 1
ATOM 783 C C . VAL A 1 101 ? 10.116 3.007 2.782 1.00 98.50 101 VAL A C 1
ATOM 785 O O . VAL A 1 101 ? 9.058 2.614 3.264 1.00 98.50 101 VAL A O 1
ATOM 788 N N . PHE A 1 102 ? 11.159 2.216 2.562 1.00 98.56 102 PHE A N 1
ATOM 789 C CA . PHE A 1 102 ? 11.247 0.829 3.002 1.00 98.56 102 PHE A CA 1
ATOM 790 C C . PHE A 1 102 ? 12.361 0.718 4.040 1.00 98.56 102 PHE A C 1
ATOM 792 O O . PHE A 1 102 ? 13.503 1.098 3.774 1.00 98.56 102 PHE A O 1
ATOM 799 N N . PHE A 1 103 ? 12.026 0.220 5.226 1.00 98.19 103 PHE A N 1
ATOM 800 C CA . PHE A 1 103 ? 12.958 0.106 6.344 1.00 98.19 103 PHE A CA 1
ATOM 801 C C . PHE A 1 103 ? 12.696 -1.167 7.147 1.00 98.19 103 PHE A C 1
ATOM 803 O O . PHE A 1 103 ? 11.550 -1.450 7.474 1.00 98.19 103 PHE A O 1
ATOM 810 N N . ASN A 1 104 ? 13.739 -1.931 7.477 1.00 96.25 104 ASN A N 1
ATOM 811 C CA . ASN A 1 104 ? 13.642 -3.109 8.346 1.00 96.25 104 ASN A CA 1
ATOM 812 C C . ASN A 1 104 ? 12.490 -4.079 7.988 1.00 96.25 104 ASN A C 1
ATOM 814 O O . ASN A 1 104 ? 11.724 -4.504 8.850 1.00 96.25 104 ASN A O 1
ATOM 818 N N . ASN A 1 105 ? 12.312 -4.386 6.700 1.00 96.88 105 ASN A N 1
ATOM 819 C CA . ASN A 1 105 ? 11.358 -5.399 6.239 1.00 96.88 105 ASN A CA 1
ATOM 820 C C . ASN A 1 105 ? 12.106 -6.700 5.939 1.00 96.88 105 ASN A C 1
ATOM 822 O O . ASN A 1 105 ? 13.156 -6.664 5.306 1.00 96.88 105 ASN A O 1
ATOM 826 N N . ALA A 1 106 ? 11.519 -7.843 6.284 1.00 95.06 106 ALA A N 1
ATOM 827 C CA . ALA A 1 106 ? 11.986 -9.146 5.829 1.00 95.06 106 ALA A CA 1
ATOM 828 C C . ALA A 1 106 ? 11.361 -9.456 4.458 1.00 95.06 106 ALA A C 1
ATOM 830 O O . ALA A 1 106 ? 10.273 -10.027 4.374 1.00 95.06 106 ALA A O 1
ATOM 831 N N . MET A 1 107 ? 12.024 -9.039 3.376 1.00 97.56 107 MET A N 1
ATOM 832 C CA . MET A 1 107 ? 11.526 -9.201 2.004 1.00 97.56 107 MET A CA 1
ATOM 833 C C . MET A 1 107 ? 12.300 -10.280 1.257 1.00 97.56 107 MET A C 1
ATOM 835 O O . MET A 1 107 ? 13.494 -10.131 1.013 1.00 97.56 107 MET A O 1
ATOM 839 N N . THR A 1 108 ? 11.607 -11.335 0.834 1.00 96.75 108 THR A N 1
ATOM 840 C CA . THR A 1 108 ? 12.213 -12.478 0.148 1.00 96.75 108 THR A CA 1
ATOM 841 C C . THR A 1 108 ? 11.490 -12.840 -1.142 1.00 96.75 108 THR A C 1
ATOM 843 O O . THR A 1 108 ? 10.265 -12.728 -1.253 1.00 96.75 108 THR A O 1
ATOM 846 N N . LYS A 1 109 ? 12.256 -13.328 -2.119 1.00 94.62 109 LYS A N 1
ATOM 847 C CA . LYS A 1 109 ? 11.769 -13.786 -3.420 1.00 94.62 109 LYS A CA 1
ATOM 848 C C . LYS A 1 109 ? 12.261 -15.197 -3.725 1.00 94.62 109 LYS A C 1
ATOM 850 O O . LYS A 1 109 ? 13.440 -15.497 -3.587 1.00 94.62 109 LYS A O 1
ATOM 855 N N . GLN A 1 110 ? 11.365 -16.051 -4.207 1.00 94.38 110 GLN A N 1
ATOM 856 C CA . GLN A 1 110 ? 11.708 -17.337 -4.816 1.00 94.38 110 GLN A CA 1
ATOM 857 C C . GLN A 1 110 ? 11.723 -17.214 -6.351 1.00 94.38 110 GLN A C 1
ATOM 859 O O . GLN A 1 110 ? 10.731 -16.787 -6.954 1.00 94.38 110 GLN A O 1
ATOM 864 N N . LEU A 1 111 ? 12.834 -17.601 -6.989 1.00 90.62 111 LEU A N 1
ATOM 865 C CA . LEU A 1 111 ? 13.066 -17.433 -8.438 1.00 90.62 111 LEU A CA 1
ATOM 866 C C . LEU A 1 111 ? 12.754 -18.671 -9.295 1.00 90.62 111 LEU A C 1
ATOM 868 O O . LEU A 1 111 ? 12.739 -18.571 -10.519 1.00 90.62 111 LEU A O 1
ATOM 872 N N . ALA A 1 112 ? 12.481 -19.820 -8.677 1.00 90.50 112 ALA A N 1
ATOM 873 C CA . ALA A 1 112 ? 12.095 -21.049 -9.369 1.00 90.50 112 ALA A CA 1
ATOM 874 C C . ALA A 1 112 ? 11.139 -21.887 -8.511 1.00 90.50 112 ALA A C 1
ATOM 876 O O . ALA A 1 112 ? 11.166 -21.805 -7.282 1.00 90.50 112 ALA A O 1
ATOM 877 N N . THR A 1 113 ? 10.307 -22.718 -9.143 1.00 90.12 113 THR A N 1
ATOM 878 C CA . THR A 1 113 ? 9.413 -23.648 -8.437 1.00 90.12 113 THR A CA 1
ATOM 879 C C . THR A 1 113 ? 10.213 -24.538 -7.487 1.00 90.12 113 THR A C 1
ATOM 881 O O . THR A 1 113 ? 11.112 -25.251 -7.920 1.00 90.12 113 THR A O 1
ATOM 884 N N . GLY A 1 114 ? 9.893 -24.489 -6.192 1.00 88.81 114 GLY A N 1
ATOM 885 C CA . GLY A 1 114 ? 10.589 -25.275 -5.165 1.00 88.81 114 GLY A CA 1
ATOM 886 C C . GLY A 1 114 ? 12.013 -24.802 -4.838 1.00 88.81 114 GLY A C 1
ATOM 887 O O . GLY A 1 114 ? 12.671 -25.423 -4.011 1.00 88.81 114 GLY A O 1
ATOM 888 N N . GLY A 1 115 ? 12.486 -23.708 -5.445 1.00 91.62 115 GLY A N 1
ATOM 889 C CA . GLY A 1 115 ? 13.788 -23.113 -5.139 1.00 91.62 115 GLY A CA 1
ATOM 890 C C . GLY A 1 115 ? 13.823 -22.403 -3.777 1.00 91.62 115 GLY A C 1
ATOM 891 O O . GLY A 1 115 ? 12.782 -22.239 -3.131 1.00 91.62 115 GLY A O 1
ATOM 892 N N . PRO A 1 116 ? 15.003 -21.944 -3.331 1.00 94.75 116 PRO A N 1
ATOM 893 C CA . PRO A 1 116 ? 15.119 -21.181 -2.095 1.00 94.75 116 PRO A CA 1
ATOM 894 C C . PRO A 1 116 ? 14.462 -19.800 -2.219 1.00 94.75 116 PRO A C 1
ATOM 896 O O . PRO A 1 116 ? 14.281 -19.264 -3.315 1.00 94.75 116 PRO A O 1
ATOM 899 N N . PHE A 1 117 ? 14.121 -19.228 -1.067 1.00 93.62 117 PHE A N 1
ATOM 900 C CA . PHE A 1 117 ? 13.800 -17.812 -0.945 1.00 93.62 117 PHE A CA 1
ATOM 901 C C . PHE A 1 117 ? 15.098 -17.044 -0.702 1.00 93.62 117 PHE A C 1
ATOM 903 O O . PHE A 1 117 ? 15.887 -17.431 0.157 1.00 93.62 117 PHE A O 1
ATOM 910 N N . THR A 1 118 ? 15.310 -15.982 -1.468 1.00 94.88 118 THR A N 1
ATOM 911 C CA . THR A 1 118 ? 16.482 -15.110 -1.376 1.00 94.88 118 THR A CA 1
ATOM 912 C C . THR A 1 118 ? 16.040 -13.722 -0.945 1.00 94.88 118 THR A C 1
ATOM 914 O O . THR A 1 118 ? 14.979 -13.259 -1.373 1.00 94.88 118 THR A O 1
ATOM 917 N N . ASP A 1 119 ? 16.835 -13.068 -0.106 1.00 94.12 119 ASP A N 1
ATOM 918 C CA . ASP A 1 119 ? 16.558 -11.705 0.339 1.00 94.12 119 ASP A CA 1
ATOM 919 C C . ASP A 1 119 ? 16.593 -10.727 -0.836 1.00 94.12 119 ASP A C 1
ATOM 921 O O . ASP A 1 119 ? 17.449 -10.809 -1.717 1.00 94.12 119 ASP A O 1
ATOM 925 N N . TYR A 1 120 ? 15.646 -9.794 -0.839 1.00 93.69 120 TYR A N 1
ATOM 926 C CA . TYR A 1 120 ? 15.562 -8.732 -1.837 1.00 93.69 120 TYR A CA 1
ATOM 927 C C . TYR A 1 120 ? 16.347 -7.487 -1.397 1.00 93.69 120 TYR A C 1
ATOM 929 O O . TYR A 1 120 ? 17.137 -6.954 -2.168 1.00 93.69 120 TYR A O 1
ATOM 937 N N . TYR A 1 121 ? 16.212 -7.091 -0.126 1.00 92.31 121 TYR A N 1
ATOM 938 C CA . TYR A 1 121 ? 17.076 -6.110 0.536 1.00 92.31 121 TYR A CA 1
ATOM 939 C C . TYR A 1 121 ? 17.471 -6.631 1.917 1.00 92.31 121 TYR A C 1
ATOM 941 O O . TYR A 1 121 ? 16.667 -6.606 2.843 1.00 92.31 121 TYR A O 1
ATOM 949 N N . ALA A 1 122 ? 18.708 -7.118 2.039 1.00 89.44 122 ALA A N 1
ATOM 950 C CA . ALA A 1 122 ? 19.189 -7.789 3.247 1.00 89.44 122 ALA A CA 1
ATOM 951 C C . ALA A 1 122 ? 19.654 -6.830 4.365 1.00 89.44 122 ALA A C 1
ATOM 953 O O . ALA A 1 122 ? 19.755 -7.237 5.520 1.00 89.44 122 ALA A O 1
ATOM 954 N N . ASP A 1 123 ? 19.949 -5.559 4.058 1.00 93.94 123 ASP A N 1
ATOM 955 C CA . ASP A 1 123 ? 20.353 -4.573 5.071 1.00 93.94 123 ASP A CA 1
ATOM 956 C C . ASP A 1 123 ? 19.117 -3.964 5.747 1.00 93.94 123 ASP A C 1
ATOM 958 O O . ASP A 1 123 ? 18.507 -3.011 5.262 1.00 93.94 123 ASP A O 1
ATOM 962 N N . HIS A 1 124 ? 18.757 -4.524 6.898 1.00 91.75 124 HIS A N 1
ATOM 963 C CA . HIS A 1 124 ? 17.586 -4.111 7.670 1.00 91.75 124 HIS A CA 1
ATOM 964 C C . HIS A 1 124 ? 17.767 -2.772 8.401 1.00 91.75 124 HIS A C 1
ATOM 966 O O . HIS A 1 124 ? 16.780 -2.176 8.826 1.00 91.75 124 HIS A O 1
ATOM 972 N N . SER A 1 125 ? 19.005 -2.288 8.538 1.00 92.94 125 SER A N 1
ATOM 973 C CA . SER A 1 125 ? 19.305 -0.988 9.154 1.00 92.94 125 SER A CA 1
ATOM 974 C C . SER A 1 125 ? 19.238 0.165 8.155 1.00 92.94 125 SER A C 1
ATOM 976 O O . SER A 1 125 ? 19.264 1.339 8.534 1.00 92.94 125 SER A O 1
ATOM 978 N N . ARG A 1 126 ? 19.165 -0.150 6.859 1.00 97.44 126 ARG A N 1
ATOM 979 C CA . ARG A 1 126 ? 19.149 0.833 5.786 1.00 97.44 126 ARG A CA 1
ATOM 980 C C . ARG A 1 126 ? 17.759 1.400 5.559 1.00 97.44 126 ARG A C 1
ATOM 982 O O . ARG A 1 126 ? 16.773 0.670 5.496 1.00 97.44 126 ARG A O 1
ATOM 989 N N . ILE A 1 127 ? 17.699 2.712 5.350 1.00 98.06 127 ILE A N 1
ATOM 990 C CA . ILE A 1 127 ? 16.483 3.405 4.931 1.00 98.06 127 ILE A CA 1
ATOM 991 C C . ILE A 1 127 ? 16.524 3.567 3.412 1.00 98.06 127 ILE A C 1
ATOM 993 O O . ILE A 1 127 ? 17.282 4.393 2.904 1.00 98.06 127 ILE A O 1
ATOM 997 N N . TYR A 1 128 ? 15.691 2.821 2.690 1.00 98.38 128 TYR A N 1
ATOM 998 C CA . TYR A 1 128 ? 15.557 2.950 1.239 1.00 98.38 128 TYR A CA 1
ATOM 999 C C . TYR A 1 128 ? 14.407 3.900 0.906 1.00 98.38 128 TYR A C 1
ATOM 1001 O O . TYR A 1 128 ? 13.242 3.567 1.117 1.00 98.38 128 TYR A O 1
ATOM 1009 N N . GLN A 1 129 ? 14.714 5.090 0.388 1.00 98.44 129 GLN A N 1
ATOM 1010 C CA . GLN A 1 129 ? 13.706 6.065 -0.039 1.00 98.44 129 GLN A CA 1
ATOM 1011 C C . GLN A 1 129 ? 13.578 6.060 -1.562 1.00 98.44 129 GLN A C 1
ATOM 1013 O O . GLN A 1 129 ? 14.392 6.658 -2.262 1.00 98.44 129 GLN A O 1
ATOM 1018 N N . PHE A 1 130 ? 12.538 5.413 -2.075 1.00 98.19 130 PHE A N 1
ATOM 1019 C CA . PHE A 1 130 ? 12.256 5.350 -3.505 1.00 98.19 130 PHE A CA 1
ATOM 1020 C C . PHE A 1 130 ? 11.671 6.662 -4.037 1.00 98.19 130 PHE A C 1
ATOM 1022 O O . PHE A 1 130 ? 10.926 7.369 -3.344 1.00 98.19 130 PHE A O 1
ATOM 1029 N N . GLY A 1 131 ? 11.993 6.970 -5.294 1.00 97.19 131 GLY A N 1
ATOM 1030 C CA . GLY A 1 131 ? 11.589 8.203 -5.961 1.00 97.19 131 GLY A CA 1
ATOM 1031 C C . GLY A 1 131 ? 12.302 9.435 -5.399 1.00 97.19 131 GLY A C 1
ATOM 1032 O O . GLY A 1 131 ? 11.728 10.522 -5.383 1.00 97.19 131 GLY A O 1
ATOM 1033 N N . TRP A 1 132 ? 13.501 9.284 -4.834 1.00 97.94 132 TRP A N 1
ATOM 1034 C CA . TRP A 1 132 ? 14.178 10.348 -4.093 1.00 97.94 132 TRP A CA 1
ATOM 1035 C C . TRP A 1 132 ? 15.690 10.284 -4.281 1.00 97.94 132 TRP A C 1
ATOM 1037 O O . TRP A 1 132 ? 16.274 9.209 -4.213 1.00 97.94 132 TRP A O 1
ATOM 1047 N N . ASN A 1 133 ? 16.331 11.439 -4.463 1.00 96.12 133 ASN A N 1
ATOM 1048 C CA . ASN A 1 133 ? 17.794 11.540 -4.586 1.00 96.12 133 ASN A CA 1
ATOM 1049 C C . ASN A 1 133 ? 18.482 12.128 -3.341 1.00 96.12 133 ASN A C 1
ATOM 1051 O O . ASN A 1 133 ? 19.668 12.441 -3.367 1.00 96.12 133 ASN A O 1
ATOM 1055 N N . GLY A 1 134 ? 17.717 12.359 -2.273 1.00 95.31 134 GLY A N 1
ATOM 1056 C CA . GLY A 1 134 ? 18.160 13.056 -1.064 1.00 95.31 134 GLY A CA 1
ATOM 1057 C C . GLY A 1 134 ? 17.604 14.478 -0.948 1.00 95.31 134 GLY A C 1
ATOM 1058 O O . GLY A 1 134 ? 17.313 14.918 0.164 1.00 95.31 134 GLY A O 1
ATOM 1059 N N . THR A 1 135 ? 17.345 15.154 -2.072 1.00 95.56 135 THR A N 1
ATOM 1060 C CA . THR A 1 135 ? 16.901 16.563 -2.114 1.00 95.56 135 THR A CA 1
ATOM 1061 C C . THR A 1 135 ? 15.613 16.798 -2.903 1.00 95.56 135 THR A C 1
ATOM 1063 O O . THR A 1 135 ? 14.820 17.657 -2.518 1.00 95.56 135 THR A O 1
ATOM 1066 N N . ALA A 1 136 ? 15.365 16.024 -3.959 1.00 96.50 136 ALA A N 1
ATOM 1067 C CA . ALA A 1 136 ? 14.210 16.151 -4.837 1.00 96.50 136 ALA A CA 1
ATOM 1068 C C . ALA A 1 136 ? 13.732 14.786 -5.353 1.00 96.50 136 ALA A C 1
ATOM 1070 O O . ALA A 1 136 ? 14.396 13.756 -5.187 1.00 96.50 136 ALA A O 1
ATOM 1071 N N . TYR A 1 137 ? 12.555 14.796 -5.986 1.00 96.56 137 TYR A N 1
ATOM 1072 C CA . TYR A 1 137 ? 12.057 13.641 -6.721 1.00 96.56 137 TYR A CA 1
ATOM 1073 C C . TYR A 1 137 ? 13.023 13.280 -7.851 1.00 96.56 137 TYR A C 1
ATOM 1075 O O . TYR A 1 137 ? 13.461 14.155 -8.597 1.00 96.56 137 TYR A O 1
ATOM 1083 N N . GLN A 1 138 ? 13.310 11.990 -7.988 1.00 95.62 138 GLN A N 1
ATOM 1084 C CA . GLN A 1 138 ? 14.061 11.438 -9.107 1.00 95.62 138 GLN A CA 1
ATOM 1085 C C . GLN A 1 138 ? 13.386 10.142 -9.549 1.00 95.62 138 GLN A C 1
ATOM 1087 O O . GLN A 1 138 ? 13.025 9.310 -8.718 1.00 95.62 138 GLN A O 1
ATOM 1092 N N . HIS A 1 139 ? 13.215 9.972 -10.858 1.00 95.25 139 HIS A N 1
ATOM 1093 C CA . HIS A 1 139 ? 12.764 8.702 -11.412 1.00 95.25 139 HIS A CA 1
ATOM 1094 C C . HIS A 1 139 ? 13.797 7.603 -11.171 1.00 95.25 139 HIS A C 1
ATOM 1096 O O . HIS A 1 139 ? 14.994 7.862 -11.190 1.00 95.25 139 HIS A O 1
ATOM 1102 N N . LEU A 1 140 ? 13.327 6.366 -11.024 1.00 96.19 140 LEU A N 1
ATOM 1103 C CA . LEU A 1 140 ? 14.217 5.216 -11.098 1.00 96.19 140 LEU A CA 1
ATOM 1104 C C . LEU A 1 140 ? 14.812 5.138 -12.505 1.00 96.19 140 LEU A C 1
ATOM 1106 O O . LEU A 1 140 ? 14.071 5.167 -13.495 1.00 96.19 140 LEU A O 1
ATOM 1110 N N . ASP A 1 141 ? 16.133 5.064 -12.598 1.00 95.94 141 ASP A N 1
ATOM 1111 C CA . ASP A 1 141 ? 16.845 5.088 -13.871 1.00 95.94 141 ASP A CA 1
ATOM 1112 C C . ASP A 1 141 ? 17.904 3.987 -13.970 1.00 95.94 141 ASP A C 1
ATOM 1114 O O . ASP A 1 141 ? 18.357 3.430 -12.975 1.00 95.94 141 ASP A O 1
ATOM 1118 N N . ALA A 1 142 ? 18.264 3.643 -15.204 1.00 93.38 142 ALA A N 1
ATOM 1119 C CA . ALA A 1 142 ? 19.367 2.747 -15.507 1.00 93.38 142 ALA A CA 1
ATOM 1120 C C . ALA A 1 142 ? 20.356 3.493 -16.406 1.00 93.38 142 ALA A C 1
ATOM 1122 O O . ALA A 1 142 ? 20.028 3.856 -17.538 1.00 93.38 142 ALA A O 1
ATOM 1123 N N . GLY A 1 143 ? 21.562 3.752 -15.894 1.00 89.19 143 GLY A N 1
ATOM 1124 C CA . GLY A 1 143 ? 22.580 4.509 -16.626 1.00 89.19 143 GLY A CA 1
ATOM 1125 C C . GLY A 1 143 ? 22.154 5.946 -16.952 1.00 89.19 143 GLY A C 1
ATOM 1126 O O . GLY A 1 143 ? 22.475 6.444 -18.028 1.00 89.19 143 GLY A O 1
ATOM 1127 N N . GLY A 1 144 ? 21.382 6.593 -16.070 1.00 90.94 144 GLY A N 1
ATOM 1128 C CA . GLY A 1 144 ? 20.894 7.965 -16.244 1.00 90.94 144 GLY A CA 1
ATOM 1129 C C . GLY A 1 144 ? 19.618 8.087 -17.080 1.00 90.94 144 GLY A C 1
ATOM 1130 O O . GLY A 1 144 ? 19.098 9.190 -17.243 1.00 90.94 144 GLY A O 1
ATOM 1131 N N . THR A 1 145 ? 19.091 6.980 -17.612 1.00 94.00 145 THR A N 1
ATOM 1132 C CA . THR A 1 145 ? 17.843 6.975 -18.389 1.00 94.00 145 THR A CA 1
ATOM 1133 C C . THR A 1 145 ? 16.703 6.382 -17.561 1.00 94.00 145 THR A C 1
ATOM 1135 O O . THR A 1 145 ? 16.807 5.215 -17.170 1.00 94.00 145 THR A O 1
ATOM 1138 N N . PRO A 1 146 ? 15.609 7.128 -17.297 1.00 94.31 146 PRO A N 1
ATOM 1139 C CA . PRO A 1 146 ? 14.463 6.609 -16.558 1.00 94.31 146 PRO A CA 1
ATOM 1140 C C . PRO A 1 146 ? 13.940 5.302 -17.152 1.00 94.31 146 PRO A C 1
ATOM 1142 O O . PRO A 1 146 ? 13.734 5.201 -18.366 1.00 94.31 146 PRO A O 1
ATOM 1145 N N . ILE A 1 147 ? 13.702 4.306 -16.301 1.00 92.75 147 ILE A N 1
ATOM 1146 C CA . ILE A 1 147 ? 13.172 3.020 -16.754 1.00 92.75 147 ILE A CA 1
ATOM 1147 C C . ILE A 1 147 ? 11.751 3.212 -17.303 1.00 92.75 147 ILE A C 1
ATOM 1149 O O . ILE A 1 147 ? 10.931 3.952 -16.752 1.00 92.75 147 ILE A O 1
ATOM 1153 N N . ALA A 1 148 ? 11.449 2.553 -18.421 1.00 88.31 148 ALA A N 1
ATOM 1154 C CA . ALA A 1 148 ? 10.141 2.665 -19.069 1.00 88.31 148 ALA A CA 1
ATOM 1155 C C . ALA A 1 148 ? 9.057 1.799 -18.401 1.00 88.31 148 ALA A C 1
ATOM 1157 O O . ALA A 1 148 ? 7.869 2.076 -18.588 1.00 88.31 148 ALA A O 1
ATOM 1158 N N . ASP A 1 149 ? 9.488 0.769 -17.667 1.00 86.06 149 ASP A N 1
ATOM 1159 C CA . ASP A 1 149 ? 8.685 -0.260 -17.009 1.00 86.06 149 ASP A CA 1
ATOM 1160 C C . ASP A 1 149 ? 9.457 -0.814 -15.798 1.00 86.06 149 ASP A C 1
ATOM 1162 O O . ASP A 1 149 ? 10.690 -0.839 -15.800 1.00 86.06 149 ASP A O 1
ATOM 1166 N N . TRP A 1 150 ? 8.729 -1.267 -14.784 1.00 89.25 150 TRP A N 1
ATOM 1167 C CA . TRP A 1 150 ? 9.266 -2.037 -13.670 1.00 89.25 150 TRP A CA 1
ATOM 1168 C C . TRP A 1 150 ? 9.605 -3.473 -14.061 1.00 89.25 150 TRP A C 1
ATOM 1170 O O . TRP A 1 150 ? 10.622 -3.995 -13.604 1.00 89.25 150 TRP A O 1
ATOM 1180 N N . ALA A 1 151 ? 8.803 -4.087 -14.938 1.00 83.62 151 ALA A N 1
ATOM 1181 C CA . ALA A 1 151 ? 9.027 -5.462 -15.363 1.00 83.62 151 ALA A CA 1
ATOM 1182 C C . ALA A 1 151 ? 10.440 -5.631 -15.945 1.00 83.62 151 ALA A C 1
ATOM 1184 O O . ALA A 1 151 ? 10.886 -4.813 -16.756 1.00 83.62 151 ALA A O 1
ATOM 1185 N N . MET A 1 152 ? 11.137 -6.695 -15.536 1.00 84.50 152 MET A N 1
ATOM 1186 C CA . MET A 1 152 ? 12.539 -6.996 -15.880 1.00 84.50 152 MET A CA 1
ATOM 1187 C C . MET A 1 152 ? 13.585 -6.038 -15.286 1.00 84.50 152 MET A C 1
ATOM 1189 O O . MET A 1 152 ? 14.780 -6.181 -15.562 1.00 84.50 152 MET A O 1
ATOM 1193 N N . ASN A 1 153 ? 13.172 -5.062 -14.482 1.00 90.56 153 ASN A N 1
ATOM 1194 C CA . ASN A 1 153 ? 14.052 -4.093 -13.840 1.00 90.56 153 ASN A CA 1
ATOM 1195 C C . ASN A 1 153 ? 14.002 -4.178 -12.304 1.00 90.56 153 ASN A C 1
ATOM 1197 O O . ASN A 1 153 ? 14.602 -3.351 -11.620 1.00 90.56 153 ASN A O 1
ATOM 1201 N N . GLU A 1 154 ? 13.343 -5.196 -11.754 1.00 91.69 154 GLU A N 1
ATOM 1202 C CA . GLU A 1 154 ? 13.078 -5.349 -10.323 1.00 91.69 154 GLU A CA 1
ATOM 1203 C C . GLU A 1 154 ? 14.351 -5.655 -9.529 1.00 91.69 154 GLU A C 1
ATOM 1205 O O . GLU A 1 154 ? 14.467 -5.283 -8.372 1.00 91.69 154 GLU A O 1
ATOM 1210 N N . GLN A 1 155 ? 15.330 -6.326 -10.134 1.00 91.62 155 GLN A N 1
ATOM 1211 C CA . GLN A 1 155 ? 16.580 -6.718 -9.465 1.00 91.62 155 GLN A CA 1
ATOM 1212 C C . GLN A 1 155 ? 17.710 -5.693 -9.621 1.00 91.62 155 GLN A C 1
ATOM 1214 O O . GLN A 1 155 ? 18.834 -5.949 -9.191 1.00 91.62 155 GLN A O 1
ATOM 1219 N N . ARG A 1 156 ? 17.459 -4.561 -10.286 1.00 94.00 156 ARG A N 1
ATOM 1220 C CA . ARG A 1 156 ? 18.483 -3.527 -10.461 1.00 94.00 156 ARG A CA 1
ATOM 1221 C C . ARG A 1 156 ? 18.741 -2.803 -9.146 1.00 94.00 156 ARG A C 1
ATOM 1223 O O . ARG A 1 156 ? 17.837 -2.602 -8.339 1.00 94.00 156 ARG A O 1
ATOM 1230 N N . ASP A 1 157 ? 19.980 -2.361 -8.979 1.00 94.31 157 ASP A N 1
ATOM 1231 C CA . ASP A 1 157 ? 20.331 -1.429 -7.920 1.00 94.31 157 ASP A CA 1
ATOM 1232 C C . ASP A 1 157 ? 20.017 0.001 -8.376 1.00 94.31 157 ASP A C 1
ATOM 1234 O O . ASP A 1 157 ? 20.602 0.497 -9.338 1.00 94.31 157 ASP A O 1
ATOM 1238 N N . TYR A 1 158 ? 19.068 0.640 -7.693 1.00 97.06 158 TYR A N 1
ATOM 1239 C CA . TYR A 1 158 ? 18.679 2.035 -7.919 1.00 97.06 158 TYR A CA 1
ATOM 1240 C C . TYR A 1 158 ? 19.286 3.000 -6.893 1.00 97.06 158 TYR A C 1
ATOM 1242 O O . TYR A 1 158 ? 18.942 4.187 -6.858 1.00 97.06 158 TYR A O 1
ATOM 1250 N N . THR A 1 159 ? 20.167 2.503 -6.025 1.00 95.88 159 THR A N 1
ATOM 1251 C CA . THR A 1 159 ? 20.936 3.347 -5.112 1.00 95.88 159 THR A CA 1
ATOM 1252 C C . THR A 1 159 ? 22.045 4.091 -5.866 1.00 95.88 159 THR A C 1
ATOM 1254 O O . THR A 1 159 ? 22.134 4.030 -7.090 1.00 95.88 159 THR A O 1
ATOM 1257 N N . GLY A 1 160 ? 22.861 4.891 -5.171 1.00 94.19 160 GLY A N 1
ATOM 1258 C CA . GLY A 1 160 ? 23.980 5.595 -5.815 1.00 94.19 160 GLY A CA 1
ATOM 1259 C C . GLY A 1 160 ? 23.570 6.724 -6.770 1.00 94.19 160 GLY A C 1
ATOM 1260 O O . GLY A 1 160 ? 24.358 7.112 -7.625 1.00 94.19 160 GLY A O 1
ATOM 1261 N N . GLY A 1 161 ? 22.362 7.274 -6.611 1.00 94.50 161 GLY A N 1
ATOM 1262 C CA . GLY A 1 161 ? 21.863 8.373 -7.442 1.00 94.50 161 GLY A CA 1
ATOM 1263 C C . GLY A 1 161 ? 20.996 7.930 -8.618 1.00 94.50 161 GLY A C 1
ATOM 1264 O O . GLY A 1 161 ? 20.864 8.697 -9.564 1.00 94.50 161 GLY A O 1
ATOM 1265 N N . HIS A 1 162 ? 20.392 6.740 -8.550 1.00 96.94 162 HIS A N 1
ATOM 1266 C CA . HIS A 1 162 ? 19.500 6.191 -9.580 1.00 96.94 162 HIS A CA 1
ATOM 1267 C C . HIS A 1 162 ? 18.019 6.160 -9.152 1.00 96.94 162 HIS A C 1
ATOM 1269 O O . HIS A 1 162 ? 17.244 5.307 -9.586 1.00 96.94 162 HIS A O 1
ATOM 1275 N N . GLY A 1 163 ? 17.617 7.091 -8.276 1.00 96.81 163 GLY A N 1
ATOM 1276 C CA . GLY A 1 163 ? 16.231 7.261 -7.826 1.00 96.81 163 GLY A CA 1
ATOM 1277 C C . GLY A 1 163 ? 15.860 6.590 -6.495 1.00 96.81 163 GLY A C 1
ATOM 1278 O O . GLY A 1 163 ? 14.727 6.769 -6.040 1.00 96.81 163 GLY A O 1
ATOM 1279 N N . VAL A 1 164 ? 16.784 5.878 -5.836 1.00 98.19 164 VAL A N 1
ATOM 1280 C CA . VAL A 1 164 ? 16.635 5.422 -4.441 1.00 98.19 164 VAL A CA 1
ATOM 1281 C C . VAL A 1 164 ? 17.718 6.043 -3.553 1.00 98.19 164 VAL A C 1
ATOM 1283 O O . VAL A 1 164 ? 18.898 5.704 -3.647 1.00 98.19 164 VAL A O 1
ATOM 1286 N N . ASP A 1 165 ? 17.324 6.922 -2.632 1.00 98.25 165 ASP A N 1
ATOM 1287 C CA . ASP A 1 165 ? 18.221 7.435 -1.592 1.00 98.25 165 ASP A CA 1
ATOM 1288 C C . ASP A 1 165 ? 18.339 6.400 -0.467 1.00 98.25 165 ASP A C 1
ATOM 1290 O O . ASP A 1 165 ? 17.441 6.265 0.369 1.00 98.25 165 ASP A O 1
ATOM 1294 N N . ALA A 1 166 ? 19.469 5.693 -0.461 1.00 97.31 166 ALA A N 1
ATOM 1295 C CA . ALA A 1 166 ? 19.880 4.736 0.564 1.00 97.31 166 ALA A CA 1
ATOM 1296 C C . ALA A 1 166 ? 21.145 5.206 1.309 1.00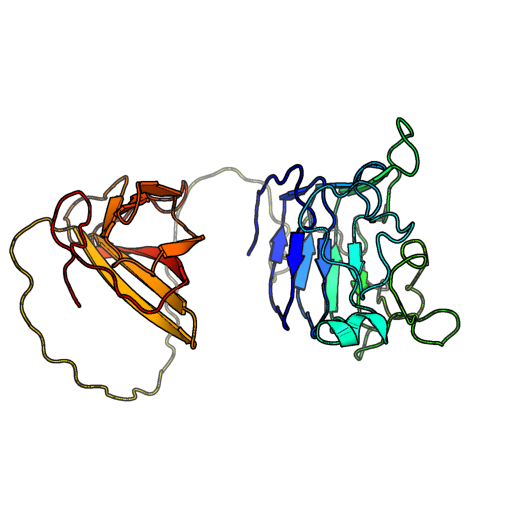 97.31 166 ALA A C 1
ATOM 1298 O O . ALA A 1 166 ? 21.997 4.403 1.692 1.00 97.31 166 ALA A O 1
ATOM 1299 N N . THR A 1 167 ? 21.317 6.519 1.481 1.00 97.31 167 THR A N 1
ATOM 1300 C CA . THR A 1 167 ? 22.467 7.084 2.214 1.00 97.31 167 THR A CA 1
ATOM 1301 C C . THR A 1 167 ? 22.286 7.056 3.732 1.00 97.31 167 THR A C 1
ATOM 1303 O O . THR A 1 167 ? 23.250 7.251 4.470 1.00 97.31 167 THR A O 1
ATOM 1306 N N . LYS A 1 168 ? 21.060 6.811 4.212 1.00 95.69 168 LYS A N 1
ATOM 1307 C CA . LYS A 1 168 ? 20.700 6.861 5.633 1.00 95.69 168 LYS A CA 1
ATOM 1308 C C . LYS A 1 168 ? 20.528 5.464 6.223 1.00 95.69 168 LYS A C 1
ATOM 1310 O O . LYS A 1 168 ? 19.981 4.568 5.580 1.00 95.69 168 LYS A O 1
ATOM 1315 N N . THR A 1 169 ? 20.922 5.325 7.482 1.00 95.94 169 THR A N 1
ATOM 1316 C CA . THR A 1 169 ? 20.698 4.138 8.312 1.00 95.94 169 THR A CA 1
ATOM 1317 C C . THR A 1 169 ? 20.080 4.546 9.643 1.00 95.94 169 THR A C 1
ATOM 1319 O O . THR A 1 169 ? 20.333 5.650 10.125 1.00 95.94 169 THR A O 1
ATOM 1322 N N . ASP A 1 170 ? 19.330 3.646 10.266 1.00 91.69 170 ASP A N 1
ATOM 1323 C CA . ASP A 1 170 ? 18.844 3.795 11.637 1.00 91.69 170 ASP A CA 1
ATOM 1324 C C . ASP A 1 170 ? 19.009 2.467 12.380 1.00 91.69 170 ASP A C 1
ATOM 1326 O O . ASP A 1 170 ? 18.813 1.396 11.809 1.00 91.69 170 ASP A O 1
ATOM 1330 N N . SER A 1 171 ? 19.401 2.535 13.650 1.00 89.50 171 SER A N 1
ATOM 1331 C CA . SER A 1 171 ? 19.545 1.358 14.513 1.00 89.50 171 SER A CA 1
ATOM 1332 C C . SER A 1 171 ? 18.256 1.006 15.256 1.00 89.50 171 SER A C 1
ATOM 1334 O O . SER A 1 171 ? 18.184 -0.046 15.891 1.00 89.50 171 SER A O 1
ATOM 1336 N N . ALA A 1 172 ? 17.242 1.877 15.216 1.00 86.25 172 ALA A N 1
ATOM 1337 C CA . ALA A 1 172 ? 15.944 1.601 15.807 1.00 86.25 172 ALA A CA 1
ATOM 1338 C C . ALA A 1 172 ? 15.229 0.465 15.066 1.00 86.25 172 ALA A C 1
ATOM 1340 O O . ALA A 1 172 ? 15.354 0.308 13.857 1.00 86.25 172 ALA A O 1
ATOM 1341 N N . ALA A 1 173 ? 14.405 -0.294 15.788 1.00 83.56 173 ALA A N 1
ATOM 1342 C CA . ALA A 1 173 ? 13.590 -1.333 15.165 1.00 83.56 173 ALA A CA 1
ATOM 1343 C C . ALA A 1 173 ? 12.524 -0.751 14.216 1.00 83.56 173 ALA A C 1
ATOM 1345 O O . ALA A 1 173 ? 12.180 -1.377 13.221 1.00 83.56 173 ALA A O 1
ATOM 1346 N N . SER A 1 174 ? 12.006 0.442 14.508 1.00 91.31 174 SER A N 1
ATOM 1347 C CA . SER A 1 174 ? 10.961 1.113 13.732 1.00 91.31 174 SER A CA 1
ATOM 1348 C C . SER A 1 174 ? 11.271 2.600 13.655 1.00 91.31 174 SER A C 1
ATOM 1350 O O . SER A 1 174 ? 11.685 3.186 14.654 1.00 91.31 174 SER A O 1
ATOM 1352 N N . LEU A 1 175 ? 11.049 3.201 12.488 1.00 91.00 175 LEU A N 1
ATOM 1353 C CA . LEU A 1 175 ? 11.067 4.647 12.281 1.00 91.00 175 LEU A CA 1
ATOM 1354 C C . LEU A 1 175 ? 9.752 5.287 12.736 1.00 91.00 175 LEU A C 1
ATOM 1356 O O . LEU A 1 175 ? 9.764 6.423 13.199 1.00 91.00 175 LEU A O 1
ATOM 1360 N N . PHE A 1 176 ? 8.623 4.577 12.619 1.00 92.94 176 PHE A N 1
ATOM 1361 C CA . PHE A 1 176 ? 7.308 5.102 12.999 1.00 92.94 176 PHE A CA 1
ATOM 1362 C C . PHE A 1 176 ? 7.104 5.178 14.513 1.00 92.94 176 PHE A C 1
ATOM 1364 O O . PHE A 1 176 ? 6.533 6.137 15.022 1.00 92.94 176 PHE A O 1
ATOM 1371 N N . LEU A 1 177 ? 7.552 4.147 15.230 1.00 86.06 177 LEU A N 1
ATOM 1372 C CA . LEU A 1 177 ? 7.398 4.009 16.678 1.00 86.06 177 LEU A CA 1
ATOM 1373 C C . LEU A 1 177 ? 8.592 4.589 17.446 1.00 86.06 177 LEU A C 1
ATOM 1375 O O . LEU A 1 177 ? 8.622 4.529 18.677 1.00 86.06 177 LEU A O 1
ATOM 1379 N N . LYS A 1 178 ? 9.593 5.128 16.739 1.00 80.62 178 LYS A N 1
ATOM 1380 C CA . LYS A 1 178 ? 10.745 5.782 17.356 1.00 80.62 178 LYS A CA 1
ATOM 1381 C C . LYS A 1 178 ? 10.281 7.016 18.122 1.00 80.62 178 LYS A C 1
ATOM 1383 O O . LYS A 1 178 ? 9.626 7.892 17.562 1.00 80.62 178 LYS A O 1
ATOM 1388 N N . SER A 1 179 ? 10.666 7.104 19.394 1.00 67.69 179 SER A N 1
ATOM 1389 C CA . SER A 1 179 ? 10.490 8.336 20.161 1.00 67.69 179 SER A CA 1
ATOM 1390 C C . SER A 1 179 ? 11.315 9.451 19.520 1.00 67.69 179 SER A C 1
ATOM 1392 O O . SER A 1 179 ? 12.517 9.294 19.290 1.00 67.69 179 SER A O 1
ATOM 1394 N N . VAL A 1 180 ? 10.672 10.582 19.239 1.00 61.19 180 VAL A N 1
ATOM 1395 C CA . VAL A 1 180 ? 11.321 11.767 18.660 1.00 61.19 180 VAL A CA 1
ATOM 1396 C C . VAL A 1 180 ? 12.276 12.463 19.641 1.00 61.19 180 VAL A C 1
ATOM 1398 O O . VAL A 1 180 ? 13.097 13.269 19.213 1.00 61.19 180 VAL A O 1
ATOM 1401 N N . ASP A 1 181 ? 12.253 12.075 20.921 1.00 56.19 181 ASP A N 1
ATOM 1402 C CA . ASP A 1 181 ? 13.022 12.710 22.001 1.00 56.19 181 ASP A CA 1
ATOM 1403 C C . ASP A 1 181 ? 14.373 12.016 22.286 1.00 56.19 181 ASP A C 1
ATOM 1405 O O . ASP A 1 181 ? 15.031 12.290 23.289 1.00 56.19 181 ASP A O 1
ATOM 1409 N N . GLY A 1 182 ? 14.807 11.086 21.425 1.00 44.72 182 GLY A N 1
ATOM 1410 C CA . GLY A 1 182 ? 16.143 10.474 21.494 1.00 44.72 182 GLY A CA 1
ATOM 1411 C C . GLY A 1 182 ? 16.367 9.480 22.642 1.00 44.72 182 GLY A C 1
ATOM 1412 O O . GLY A 1 182 ? 17.485 9.001 22.827 1.00 44.72 182 GLY A O 1
ATOM 1413 N N . THR A 1 183 ? 15.329 9.127 23.400 1.00 42.38 183 THR A N 1
ATOM 1414 C CA . THR A 1 183 ? 15.390 8.079 24.430 1.00 42.38 183 THR A CA 1
ATOM 1415 C C . THR A 1 183 ? 15.030 6.716 23.819 1.00 42.38 183 THR A C 1
ATOM 1417 O O . THR A 1 183 ? 13.998 6.614 23.149 1.00 42.38 183 THR A O 1
ATOM 1420 N N . PRO A 1 184 ? 15.840 5.654 24.013 1.00 38.72 184 PRO A N 1
ATOM 1421 C CA . PRO A 1 184 ? 15.496 4.312 23.542 1.00 38.72 184 PRO A CA 1
ATOM 1422 C C . PRO A 1 184 ? 14.157 3.853 24.141 1.00 38.72 184 PRO A C 1
ATOM 1424 O O . PRO A 1 184 ? 13.933 4.083 25.332 1.00 38.72 184 PRO A O 1
ATOM 1427 N N . PRO A 1 185 ? 13.274 3.177 23.382 1.00 41.22 185 PRO A N 1
ATOM 1428 C CA . PRO A 1 185 ? 12.109 2.543 23.975 1.00 41.22 185 PRO A CA 1
ATOM 1429 C C . PRO A 1 185 ? 12.593 1.370 24.834 1.00 41.22 185 PRO A C 1
ATOM 1431 O O . PRO A 1 185 ? 12.927 0.300 24.328 1.00 41.22 185 PRO A O 1
ATOM 1434 N N . THR A 1 186 ? 12.673 1.572 26.147 1.00 39.31 186 THR A N 1
ATOM 1435 C CA . THR A 1 186 ? 12.890 0.473 27.086 1.00 39.31 186 THR A CA 1
ATOM 1436 C C . THR A 1 186 ? 11.662 -0.428 27.038 1.00 39.31 186 THR A C 1
ATOM 1438 O O . THR A 1 186 ? 10.545 0.007 27.316 1.00 39.31 186 THR A O 1
ATOM 1441 N N . SER A 1 187 ? 11.873 -1.691 26.667 1.00 42.28 187 SER A N 1
ATOM 1442 C CA . SER A 1 187 ? 10.895 -2.765 26.824 1.00 42.28 187 SER A CA 1
ATOM 1443 C C . SER A 1 187 ? 10.559 -2.920 28.309 1.00 42.28 187 SER A C 1
ATOM 1445 O O . SER A 1 187 ? 11.221 -3.674 29.022 1.00 42.28 187 SER A O 1
ATOM 1447 N N . THR A 1 188 ? 9.519 -2.232 28.768 1.00 34.44 188 THR A N 1
ATOM 1448 C CA . THR A 1 188 ? 8.932 -2.468 30.085 1.00 34.44 188 THR A CA 1
ATOM 1449 C C . THR A 1 188 ? 7.439 -2.695 29.916 1.00 34.44 188 THR A C 1
ATOM 1451 O O . THR A 1 188 ? 6.658 -1.775 29.690 1.00 34.44 188 THR A O 1
ATOM 1454 N N . THR A 1 189 ? 7.034 -3.954 30.039 1.00 44.16 189 THR A N 1
ATOM 1455 C CA . THR A 1 189 ? 5.666 -4.351 30.360 1.00 44.16 189 THR A CA 1
ATOM 1456 C C . THR A 1 189 ? 5.309 -3.695 31.691 1.00 44.16 189 THR A C 1
ATOM 1458 O O . THR A 1 189 ? 5.830 -4.138 32.704 1.00 44.16 189 THR A O 1
ATOM 1461 N N . THR A 1 190 ? 4.489 -2.637 31.721 1.00 34.88 190 THR A N 1
ATOM 1462 C CA . THR A 1 190 ? 3.618 -2.270 32.861 1.00 34.88 190 THR A CA 1
ATOM 1463 C C . THR A 1 190 ? 2.595 -1.203 32.445 1.00 34.88 190 THR A C 1
ATOM 1465 O O . THR A 1 190 ? 2.870 -0.273 31.695 1.00 34.88 190 THR A O 1
ATOM 1468 N N . SER A 1 191 ? 1.393 -1.421 32.963 1.00 35.31 191 SER A N 1
ATOM 1469 C CA . SER A 1 191 ? 0.126 -0.700 32.892 1.00 35.31 191 SER A CA 1
ATOM 1470 C C . SER A 1 191 ? 0.138 0.826 33.071 1.00 35.31 191 SER A C 1
ATOM 1472 O O . SER A 1 191 ? 0.744 1.359 33.992 1.00 35.31 191 SER A O 1
ATOM 1474 N N . THR A 1 192 ? -0.679 1.458 32.225 1.00 41.84 192 THR A N 1
ATOM 1475 C CA . THR A 1 192 ? -1.570 2.617 32.424 1.00 41.84 192 THR A CA 1
ATOM 1476 C C . THR A 1 192 ? -1.290 3.601 33.570 1.00 41.84 192 THR A C 1
ATOM 1478 O O . THR A 1 192 ? -1.669 3.349 34.710 1.00 41.84 192 THR A O 1
ATOM 1481 N N . THR A 1 193 ? -0.900 4.824 33.199 1.00 33.16 193 THR A N 1
ATOM 1482 C CA . THR A 1 193 ? -1.434 6.061 33.802 1.00 33.16 193 THR A CA 1
ATOM 1483 C C . THR A 1 193 ? -1.338 7.203 32.790 1.00 33.16 193 THR A C 1
ATOM 1485 O O . THR A 1 193 ? -0.257 7.671 32.447 1.00 33.16 193 THR A O 1
ATOM 1488 N N . THR A 1 194 ? -2.484 7.633 32.260 1.00 33.91 194 THR A N 1
ATOM 1489 C CA . THR A 1 194 ? -2.583 8.788 31.361 1.00 33.91 194 THR A CA 1
ATOM 1490 C C . THR A 1 194 ? -2.600 10.058 32.203 1.00 33.91 194 THR A C 1
ATOM 1492 O O . THR A 1 194 ? -3.568 10.304 32.919 1.00 33.91 194 THR A O 1
ATOM 1495 N N . SER A 1 195 ? -1.535 10.854 32.119 1.00 34.41 195 SER A N 1
ATOM 1496 C CA . SER A 1 195 ? -1.536 12.239 32.588 1.00 34.41 195 SER A CA 1
ATOM 1497 C C . SER A 1 195 ? -1.921 13.141 31.415 1.00 34.41 195 SER A C 1
ATOM 1499 O O . SER A 1 195 ? -1.319 13.071 30.344 1.00 34.41 195 SER A O 1
ATOM 1501 N N . THR A 1 196 ? -2.981 13.922 31.596 1.00 34.50 196 THR A N 1
ATOM 1502 C CA . THR A 1 196 ? -3.575 14.790 30.577 1.00 34.50 196 THR A CA 1
ATOM 1503 C C . THR A 1 196 ? -2.801 16.105 30.512 1.00 34.50 196 THR A C 1
ATOM 1505 O O . THR A 1 196 ? -2.845 16.882 31.463 1.00 34.50 196 THR A O 1
ATOM 1508 N N . THR A 1 197 ? -2.136 16.390 29.390 1.00 31.97 197 THR A N 1
ATOM 1509 C CA . THR A 1 197 ? -1.593 17.729 29.109 1.00 31.97 197 THR A CA 1
ATOM 1510 C C . THR A 1 197 ? -2.525 18.450 28.143 1.00 31.97 197 THR A C 1
ATOM 1512 O O . THR A 1 197 ? -2.712 18.033 27.003 1.00 31.97 197 THR A O 1
ATOM 1515 N N . THR A 1 198 ? -3.126 19.535 28.621 1.00 38.22 198 THR A N 1
ATOM 1516 C CA . THR A 1 198 ? -3.984 20.445 27.858 1.00 38.22 198 THR A CA 1
ATOM 1517 C C . THR A 1 198 ? -3.141 21.251 26.871 1.00 38.22 198 THR A C 1
ATOM 1519 O O . THR A 1 198 ? -2.212 21.943 27.282 1.00 38.22 198 THR A O 1
ATOM 1522 N N . THR A 1 199 ? -3.476 21.216 25.580 1.00 31.80 199 THR A N 1
ATOM 1523 C CA . THR A 1 199 ? -2.954 22.179 24.599 1.00 31.80 199 THR A CA 1
ATOM 1524 C C . THR A 1 199 ? -4.118 22.884 23.918 1.00 31.80 199 THR A C 1
ATOM 1526 O O . THR A 1 199 ? -4.909 22.285 23.193 1.00 31.80 199 THR A O 1
ATOM 1529 N N . THR A 1 200 ? -4.233 24.177 24.200 1.00 38.00 200 THR A N 1
ATOM 1530 C CA . THR A 1 200 ? -5.203 25.099 23.617 1.00 38.00 200 THR A CA 1
ATOM 1531 C C . THR A 1 200 ? -4.860 25.331 22.148 1.00 38.00 200 THR A C 1
ATOM 1533 O O . THR A 1 200 ? -3.771 25.810 21.840 1.00 38.00 200 THR A O 1
ATOM 1536 N N . THR A 1 201 ? -5.782 25.026 21.236 1.00 33.00 201 THR A N 1
ATOM 1537 C CA . THR A 1 201 ? -5.702 25.464 19.835 1.00 33.00 201 THR A CA 1
ATOM 1538 C C . THR A 1 201 ? -7.014 26.127 19.437 1.00 33.00 201 THR A C 1
ATOM 1540 O O . THR A 1 201 ? -8.092 25.544 19.514 1.00 33.00 201 THR A O 1
ATOM 1543 N N . THR A 1 202 ? -6.904 27.398 19.064 1.00 34.94 202 THR A N 1
ATOM 1544 C CA . THR A 1 202 ? -7.982 28.248 18.562 1.00 34.94 202 THR A CA 1
ATOM 1545 C C . THR A 1 202 ? -8.371 27.789 17.158 1.00 34.94 202 THR A C 1
ATOM 1547 O O . THR A 1 202 ? -7.549 27.857 16.248 1.00 34.94 202 THR A O 1
ATOM 1550 N N . SER A 1 203 ? -9.616 27.347 16.965 1.00 35.66 203 SER A N 1
ATOM 1551 C CA . SER A 1 203 ? -10.190 27.068 15.644 1.00 35.66 203 SER A CA 1
ATOM 1552 C C . SER A 1 203 ? -11.256 28.104 15.297 1.00 35.66 203 SER A C 1
ATOM 1554 O O . SER A 1 203 ? -12.192 28.322 16.065 1.00 35.66 203 SER A O 1
ATOM 1556 N N . THR A 1 204 ? -11.123 28.724 14.131 1.00 34.59 204 THR A N 1
ATOM 1557 C CA . THR A 1 204 ? -12.117 29.594 13.498 1.00 34.59 204 THR A CA 1
ATOM 1558 C C . THR A 1 204 ? -13.384 28.805 13.149 1.00 34.59 204 THR A C 1
ATOM 1560 O O . THR A 1 204 ? -13.331 27.804 12.439 1.00 34.59 204 THR A O 1
ATOM 1563 N N . THR A 1 205 ? -14.530 29.264 13.653 1.00 30.91 205 THR A N 1
ATOM 1564 C CA . THR A 1 205 ? -15.847 28.641 13.459 1.00 30.91 205 THR A CA 1
ATOM 1565 C C . THR A 1 205 ? -16.507 29.146 12.176 1.00 30.91 205 THR A C 1
ATOM 1567 O O . THR A 1 205 ? -16.701 30.349 12.012 1.00 30.91 205 THR A O 1
ATOM 1570 N N . THR A 1 206 ? -16.929 28.237 11.294 1.00 34.84 206 THR A N 1
ATOM 1571 C CA . THR A 1 206 ? -17.965 28.511 10.286 1.00 34.84 206 THR A CA 1
ATOM 1572 C C . THR A 1 206 ? -19.266 27.871 10.765 1.00 34.84 206 THR A C 1
ATOM 1574 O O . THR A 1 206 ? -19.354 26.656 10.922 1.00 34.84 206 THR A O 1
ATOM 1577 N N . THR A 1 207 ? -20.263 28.704 11.058 1.00 30.53 207 THR A N 1
ATOM 1578 C CA . THR A 1 207 ? -21.567 28.302 11.600 1.00 30.53 207 THR A CA 1
ATOM 1579 C C . THR A 1 207 ? -22.411 27.621 10.525 1.00 30.53 207 THR A C 1
ATOM 1581 O O . THR A 1 207 ? -22.717 28.235 9.508 1.00 30.53 207 THR A O 1
ATOM 1584 N N . THR A 1 208 ? -22.836 26.378 10.765 1.00 33.72 208 THR A N 1
ATOM 1585 C CA . THR A 1 208 ? -23.958 25.758 10.042 1.00 33.72 208 THR A CA 1
ATOM 1586 C C . THR A 1 208 ? -25.050 25.415 11.047 1.00 33.72 208 THR A C 1
ATOM 1588 O O . THR A 1 208 ? -24.801 24.742 12.045 1.00 33.72 208 THR A O 1
ATOM 1591 N N . THR A 1 209 ? -26.251 25.930 10.801 1.00 31.20 209 THR A N 1
ATOM 1592 C CA . THR A 1 209 ? -27.451 25.750 11.621 1.00 31.20 209 THR A CA 1
ATOM 1593 C C . THR A 1 209 ? -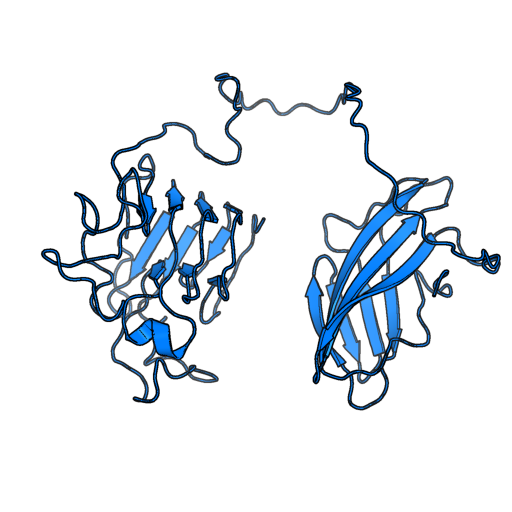28.007 24.338 11.437 1.00 31.20 209 THR A C 1
ATOM 1595 O O . THR A 1 209 ? -28.342 23.955 10.320 1.00 31.20 209 THR A O 1
ATOM 1598 N N . THR A 1 210 ? -28.170 23.581 12.522 1.00 29.84 210 THR A N 1
ATOM 1599 C CA . THR A 1 210 ? -28.938 22.325 12.527 1.00 29.84 210 THR A CA 1
ATOM 1600 C C . THR A 1 210 ? -30.035 22.396 13.577 1.00 29.84 210 THR A C 1
ATOM 1602 O O . THR A 1 210 ? -29.771 22.580 14.763 1.00 29.84 210 THR A O 1
ATOM 1605 N N . THR A 1 211 ? -31.270 22.253 13.111 1.00 28.52 211 THR A N 1
ATOM 1606 C CA . THR A 1 211 ? -32.493 22.087 13.897 1.00 28.52 211 THR A CA 1
ATOM 1607 C C . THR A 1 211 ? -32.482 20.747 14.627 1.00 28.52 211 THR A C 1
ATOM 1609 O O . THR A 1 211 ? -32.305 19.700 14.007 1.00 28.52 211 THR A O 1
ATOM 1612 N N . THR A 1 212 ? -32.686 20.777 15.939 1.00 28.05 212 THR A N 1
ATOM 1613 C CA . THR A 1 212 ? -32.765 19.611 16.823 1.00 28.05 212 THR A CA 1
ATOM 1614 C C . THR A 1 212 ? -34.168 19.001 16.809 1.00 28.05 212 THR A C 1
ATOM 1616 O O . THR A 1 212 ? -35.133 19.645 17.210 1.00 28.05 212 THR A O 1
ATOM 1619 N N . THR A 1 213 ? -34.279 17.732 16.415 1.00 34.66 213 THR A N 1
ATOM 1620 C CA . THR A 1 213 ? -35.443 16.881 16.711 1.00 34.66 213 THR A CA 1
ATOM 1621 C C . THR A 1 213 ? -35.041 15.809 17.721 1.00 34.66 213 THR A C 1
ATOM 1623 O O . THR A 1 213 ? -34.048 15.108 17.524 1.00 34.66 213 THR A O 1
ATOM 1626 N N . THR A 1 214 ? -35.801 15.701 18.810 1.00 34.66 214 THR A N 1
ATOM 1627 C CA . THR A 1 214 ? -35.582 14.778 19.935 1.00 34.66 214 THR A CA 1
ATOM 1628 C C . THR A 1 214 ? -35.655 13.304 19.492 1.00 34.66 214 THR A C 1
ATOM 1630 O O . THR A 1 214 ? -36.680 12.912 18.931 1.00 34.66 214 THR A O 1
ATOM 1633 N N . PRO A 1 215 ? -34.623 12.467 19.738 1.00 38.12 215 PRO A N 1
ATOM 1634 C CA . PRO A 1 215 ? -34.664 11.038 19.412 1.00 38.12 215 PRO A CA 1
ATOM 1635 C C . PRO A 1 215 ? -35.636 10.249 20.315 1.00 38.12 215 PRO A C 1
ATOM 1637 O O . PRO A 1 215 ? -35.766 10.580 21.497 1.00 38.12 215 PRO A O 1
ATOM 1640 N N . PRO A 1 216 ? -36.296 9.193 19.798 1.00 39.53 216 PRO A N 1
ATOM 1641 C CA . PRO A 1 216 ? -37.212 8.353 20.567 1.00 39.53 216 PRO A CA 1
ATOM 1642 C C . PRO A 1 216 ? -36.486 7.469 21.597 1.00 39.53 216 PRO A C 1
ATOM 1644 O O . PRO A 1 216 ? -35.317 7.119 21.449 1.00 39.53 216 PRO A O 1
ATOM 1647 N N . SER A 1 217 ? -37.209 7.093 22.653 1.00 45.34 217 SER A N 1
ATOM 1648 C CA . SER A 1 217 ? -36.742 6.275 23.774 1.00 45.34 217 SER A CA 1
ATOM 1649 C C . SER A 1 217 ? -36.505 4.815 23.364 1.00 45.34 217 SER A C 1
ATOM 1651 O O . SER A 1 217 ? -37.439 4.014 23.342 1.00 45.34 217 SER A O 1
ATOM 1653 N N . GLY A 1 218 ? -35.261 4.453 23.064 1.00 52.91 218 GLY A N 1
ATOM 1654 C CA . GLY A 1 218 ? -34.870 3.068 22.805 1.00 52.91 218 GLY A CA 1
ATOM 1655 C C . GLY A 1 218 ? -33.356 2.937 22.738 1.00 52.91 218 GLY A C 1
ATOM 1656 O O . GLY A 1 218 ? -32.757 3.386 21.774 1.00 52.91 218 GLY A O 1
ATOM 1657 N N . SER A 1 219 ? -32.760 2.328 23.770 1.00 70.12 219 SER A N 1
ATOM 1658 C CA . SER A 1 219 ? -31.312 2.161 23.974 1.00 70.12 219 SER A CA 1
ATOM 1659 C C . SER A 1 219 ? -30.494 3.458 24.037 1.00 70.12 219 SER A C 1
ATOM 1661 O O . SER A 1 219 ? -30.558 4.346 23.198 1.00 70.12 219 SER A O 1
ATOM 1663 N N . CYS A 1 220 ? -29.643 3.550 25.055 1.00 82.94 220 CYS A N 1
ATOM 1664 C CA . CYS A 1 220 ? -28.682 4.640 25.197 1.00 82.94 220 CYS A CA 1
ATOM 1665 C C . CYS A 1 220 ? -27.527 4.559 24.181 1.00 82.94 220 CYS A C 1
ATOM 1667 O O . CYS A 1 220 ? -26.744 5.500 24.077 1.00 82.94 220 CYS A O 1
ATOM 1669 N N . VAL A 1 221 ? -27.429 3.475 23.402 1.00 89.88 221 VAL A N 1
ATOM 1670 C CA . VAL A 1 221 ? -26.516 3.378 22.257 1.00 89.88 221 VAL A CA 1
ATOM 1671 C C . VAL A 1 221 ? -27.235 3.836 20.994 1.00 89.88 221 VAL A C 1
ATOM 1673 O O . VAL A 1 221 ? -28.267 3.275 20.640 1.00 89.88 221 VAL A O 1
ATOM 1676 N N . THR A 1 222 ? -26.661 4.809 20.292 1.00 93.44 222 THR A N 1
ATOM 1677 C CA . THR A 1 222 ? -27.185 5.341 19.024 1.00 93.44 222 THR A CA 1
ATOM 1678 C C . THR A 1 222 ? -26.174 5.140 17.901 1.00 93.44 222 THR A C 1
ATOM 1680 O O . THR A 1 222 ? -24.980 4.982 18.154 1.00 93.44 222 THR A O 1
ATOM 1683 N N . ALA A 1 223 ? -26.635 5.133 16.652 1.00 94.00 223 ALA A N 1
ATOM 1684 C CA . ALA A 1 223 ? -25.770 5.124 15.481 1.00 94.00 223 ALA A CA 1
ATOM 1685 C C . ALA A 1 223 ? -26.262 6.143 14.453 1.00 94.00 223 ALA A C 1
ATOM 1687 O O . ALA A 1 223 ? -27.468 6.294 14.271 1.00 94.00 223 ALA A O 1
ATOM 1688 N N . LYS A 1 224 ? -25.322 6.813 13.784 1.00 93.19 224 LYS A N 1
ATOM 1689 C CA . LYS A 1 224 ? -25.579 7.762 12.697 1.00 93.19 224 LYS A CA 1
ATOM 1690 C C . LYS A 1 224 ? -24.759 7.382 11.474 1.00 93.19 224 LYS A C 1
ATOM 1692 O O . LYS A 1 224 ? -23.549 7.201 11.597 1.00 93.19 224 LYS A O 1
ATOM 1697 N N . ILE A 1 225 ? -25.408 7.309 10.314 1.00 94.31 225 ILE A N 1
ATOM 1698 C CA . ILE A 1 225 ? -24.766 7.083 9.014 1.00 94.31 225 ILE A CA 1
ATOM 1699 C C . ILE A 1 225 ? -24.647 8.429 8.295 1.00 94.31 225 ILE A C 1
ATOM 1701 O O . ILE A 1 225 ? -25.578 9.227 8.297 1.00 94.31 225 ILE A O 1
ATOM 1705 N N . THR A 1 226 ? -23.501 8.721 7.691 1.00 93.62 226 THR A N 1
ATOM 1706 C CA . THR A 1 226 ? -23.256 9.970 6.963 1.00 93.62 226 THR A CA 1
ATOM 1707 C C . THR A 1 226 ? -22.484 9.666 5.692 1.00 93.62 226 THR A C 1
ATOM 1709 O O . THR A 1 226 ? -21.388 9.118 5.753 1.00 93.62 226 THR A O 1
ATOM 1712 N N . GLN A 1 227 ? -23.048 10.016 4.535 1.00 92.31 227 GLN A N 1
ATOM 1713 C CA . GLN A 1 227 ? -22.327 9.924 3.267 1.00 92.31 227 GLN A CA 1
ATOM 1714 C C . GLN A 1 227 ? -21.178 10.937 3.266 1.00 92.31 227 GLN A C 1
ATOM 1716 O O . GLN A 1 227 ? -21.384 12.112 3.560 1.00 92.31 227 GLN A O 1
ATOM 1721 N N . THR A 1 228 ? -19.970 10.471 2.969 1.00 86.25 228 THR A N 1
ATOM 1722 C CA . THR A 1 228 ? -18.743 11.278 2.996 1.00 86.25 228 THR A CA 1
ATOM 1723 C C . THR A 1 228 ? -18.321 11.725 1.603 1.00 86.25 228 THR A C 1
ATOM 1725 O O . THR A 1 228 ? -17.833 12.841 1.449 1.00 86.25 228 THR A O 1
ATOM 1728 N N . SER A 1 229 ? -18.571 10.889 0.592 1.00 84.88 229 SER A N 1
ATOM 1729 C CA . SER A 1 229 ? -18.298 11.172 -0.821 1.00 84.88 229 SER A CA 1
ATOM 1730 C C . SER A 1 229 ? -19.317 10.446 -1.693 1.00 84.88 229 SER A C 1
ATOM 1732 O O . SER A 1 229 ? -19.543 9.258 -1.483 1.00 84.88 229 SER A O 1
ATOM 1734 N N . VAL A 1 230 ? -19.902 11.116 -2.686 1.00 86.75 230 VAL A N 1
ATOM 1735 C CA . VAL A 1 230 ? -20.864 10.526 -3.636 1.00 86.75 230 VAL A CA 1
ATOM 1736 C C . VAL A 1 230 ? -20.330 10.697 -5.057 1.00 86.75 230 VAL A C 1
ATOM 1738 O O . VAL A 1 230 ? -19.809 11.758 -5.394 1.00 86.75 230 VAL A O 1
ATOM 1741 N N . TRP A 1 231 ? -20.448 9.660 -5.879 1.00 87.62 231 TRP A N 1
ATOM 1742 C CA . TRP A 1 231 ? -20.091 9.656 -7.298 1.00 87.62 231 TRP A CA 1
ATOM 1743 C C . TRP A 1 231 ? -21.170 8.928 -8.115 1.00 87.62 231 TRP A C 1
ATOM 1745 O O . TRP A 1 231 ? -22.064 8.296 -7.555 1.00 87.62 231 TRP A O 1
ATOM 1755 N N . ASP A 1 232 ? -21.088 8.985 -9.446 1.00 85.06 232 ASP A N 1
ATOM 1756 C CA . ASP A 1 232 ? -22.173 8.551 -10.348 1.00 85.06 232 ASP A CA 1
ATOM 1757 C C . ASP A 1 232 ? -22.656 7.108 -10.127 1.00 85.06 232 ASP A C 1
ATOM 1759 O O . ASP A 1 232 ? -23.819 6.783 -10.35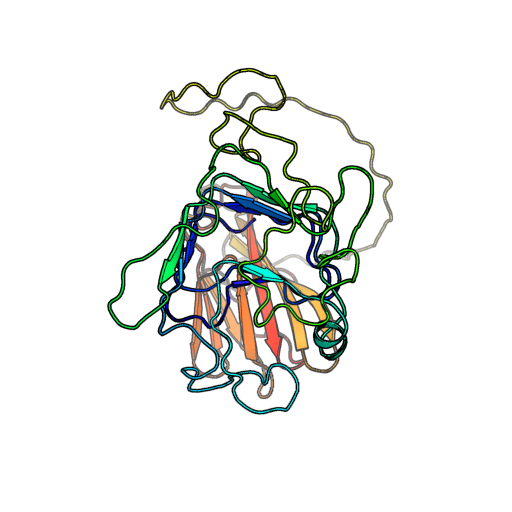7 1.00 85.06 232 ASP A O 1
ATOM 1763 N N . SER A 1 233 ? -21.764 6.229 -9.672 1.00 89.56 233 SER A N 1
ATOM 1764 C CA . SER A 1 233 ? -22.028 4.800 -9.494 1.00 89.56 233 SER A CA 1
ATOM 1765 C C . SER A 1 233 ? -22.018 4.335 -8.036 1.00 89.56 233 SER A C 1
ATOM 1767 O O . SER A 1 233 ? -22.096 3.127 -7.791 1.00 89.56 233 SER A O 1
ATOM 1769 N N . GLY A 1 234 ? -21.911 5.237 -7.055 1.00 93.00 234 GLY A N 1
ATOM 1770 C CA . GLY A 1 234 ? -21.769 4.834 -5.658 1.00 93.00 234 GLY A CA 1
ATOM 1771 C C . GLY A 1 234 ? -21.480 5.961 -4.678 1.00 93.00 234 GLY A C 1
ATOM 1772 O O . GLY A 1 234 ? -21.496 7.141 -5.011 1.00 93.00 234 GLY A O 1
ATOM 1773 N N . TYR A 1 235 ? -21.215 5.583 -3.434 1.00 95.12 235 TYR A N 1
ATOM 1774 C CA . TYR A 1 235 ? -20.829 6.527 -2.391 1.00 95.12 235 TYR A CA 1
ATOM 1775 C C . TYR A 1 235 ? -20.010 5.851 -1.291 1.00 95.12 235 TYR A C 1
ATOM 1777 O O . TYR A 1 235 ? -20.117 4.644 -1.070 1.00 95.12 235 TYR A O 1
ATOM 1785 N N . GLY A 1 236 ? -19.211 6.640 -0.580 1.00 91.31 236 GLY A N 1
ATOM 1786 C CA . GLY A 1 236 ? -18.624 6.297 0.711 1.00 91.31 236 GLY A CA 1
ATOM 1787 C C . GLY A 1 236 ? -19.486 6.850 1.844 1.00 91.31 236 GLY A C 1
ATOM 1788 O O . GLY A 1 236 ? -20.075 7.925 1.712 1.00 91.31 236 GLY A O 1
ATOM 1789 N N . ALA A 1 237 ? -19.584 6.121 2.951 1.00 93.69 237 ALA A N 1
ATOM 1790 C CA . ALA A 1 237 ? -20.287 6.559 4.148 1.00 93.69 237 ALA A CA 1
ATOM 1791 C C . ALA A 1 237 ? -19.537 6.161 5.421 1.00 93.69 237 ALA A C 1
ATOM 1793 O O . ALA A 1 237 ? -19.038 5.042 5.539 1.00 93.69 237 ALA A O 1
ATOM 1794 N N . ASP A 1 238 ? -19.530 7.070 6.389 1.00 94.50 238 ASP A N 1
ATOM 1795 C CA . ASP A 1 238 ? -19.083 6.818 7.752 1.00 94.50 238 ASP A CA 1
ATOM 1796 C C . ASP A 1 238 ? -20.285 6.530 8.651 1.00 94.50 238 ASP A C 1
ATOM 1798 O O . ASP A 1 238 ? -21.359 7.116 8.509 1.00 94.50 238 ASP A O 1
ATOM 1802 N N . VAL A 1 239 ? -20.088 5.647 9.621 1.00 96.00 239 VAL A N 1
ATOM 1803 C CA . VAL A 1 239 ? -21.056 5.308 10.658 1.00 96.00 239 VAL A CA 1
ATOM 1804 C C . VAL A 1 239 ? -20.430 5.566 12.020 1.00 96.00 239 VAL A C 1
ATOM 1806 O O . VAL A 1 239 ? -19.385 5.011 12.357 1.00 96.00 239 VAL A O 1
ATOM 1809 N N . THR A 1 240 ? -21.074 6.415 12.817 1.00 95.94 240 THR A N 1
ATOM 1810 C CA . THR A 1 240 ? -20.659 6.723 14.190 1.00 95.94 240 THR A CA 1
ATOM 1811 C C . THR A 1 240 ? -21.626 6.076 15.167 1.00 95.94 240 THR A C 1
ATOM 1813 O O . THR A 1 240 ? -22.806 6.410 15.166 1.00 95.94 240 THR A O 1
ATOM 1816 N N . VAL A 1 241 ? -21.118 5.174 16.004 1.00 95.19 241 VAL A N 1
ATOM 1817 C CA . VAL A 1 241 ? -21.839 4.519 17.099 1.00 95.19 241 VAL A CA 1
ATOM 1818 C C . VAL A 1 241 ? -21.494 5.237 18.399 1.00 95.19 241 VAL A C 1
ATOM 1820 O O . VAL A 1 241 ? -20.326 5.292 18.769 1.00 95.19 241 VAL A O 1
ATOM 1823 N N . THR A 1 242 ? -22.483 5.771 19.106 1.00 94.31 242 THR A N 1
ATOM 1824 C CA . THR A 1 242 ? -22.300 6.531 20.350 1.00 94.31 242 THR A CA 1
ATOM 1825 C C . THR A 1 242 ? -22.886 5.767 21.520 1.00 94.31 242 THR A C 1
ATOM 1827 O O . THR A 1 242 ? -24.047 5.368 21.467 1.00 94.31 242 THR A O 1
ATOM 1830 N N . ASN A 1 243 ? -22.115 5.602 22.595 1.00 91.81 243 ASN A N 1
ATOM 1831 C CA . ASN A 1 243 ? -22.613 5.026 23.836 1.00 91.81 243 ASN A CA 1
ATOM 1832 C C . ASN A 1 243 ? -23.011 6.130 24.825 1.00 91.81 243 ASN A C 1
ATOM 1834 O O . ASN A 1 243 ? -22.171 6.661 25.540 1.00 91.81 243 ASN A O 1
ATOM 1838 N N . GLY A 1 244 ? -24.297 6.455 24.901 1.00 90.25 244 GLY A N 1
ATOM 1839 C CA . GLY A 1 244 ? -24.863 7.342 25.920 1.00 90.25 244 GLY A CA 1
ATOM 1840 C C . GLY A 1 244 ? -25.208 6.642 27.240 1.00 90.25 244 GLY A C 1
ATOM 1841 O O . GLY A 1 244 ? -25.840 7.252 28.099 1.00 90.25 244 GLY A O 1
ATOM 1842 N N . CYS A 1 245 ? -24.871 5.358 27.406 1.00 86.12 245 CYS A N 1
ATOM 1843 C CA . CYS A 1 245 ? -25.170 4.598 28.617 1.00 86.12 245 CYS A CA 1
ATOM 1844 C C . CYS A 1 245 ? -24.224 4.967 29.763 1.00 86.12 245 CYS A C 1
ATOM 1846 O O . CYS A 1 245 ? -23.102 5.414 29.543 1.00 86.12 245 CYS A O 1
ATOM 1848 N N . ALA A 1 246 ? -24.647 4.694 31.001 1.00 85.88 246 ALA A N 1
ATOM 1849 C CA . ALA A 1 246 ? -23.804 4.855 32.190 1.00 85.88 246 ALA A CA 1
ATOM 1850 C C . ALA A 1 246 ? -22.695 3.788 32.305 1.00 85.88 246 ALA A C 1
ATOM 1852 O O . ALA A 1 246 ? -21.754 3.953 33.079 1.00 85.88 246 ALA A O 1
ATOM 1853 N N . THR A 1 247 ? -22.787 2.699 31.538 1.00 83.44 247 THR A N 1
ATOM 1854 C CA . THR A 1 247 ? -21.809 1.604 31.500 1.00 83.44 247 THR A CA 1
ATOM 1855 C C . THR A 1 247 ? -21.190 1.462 30.114 1.00 83.44 247 THR A C 1
ATOM 1857 O O . THR A 1 247 ? -21.769 1.872 29.106 1.00 83.44 247 THR A O 1
ATOM 1860 N N . ALA A 1 248 ? -19.984 0.894 30.054 1.00 81.75 248 ALA A N 1
ATOM 1861 C CA . ALA A 1 248 ? -19.336 0.601 28.783 1.00 81.75 248 ALA A CA 1
ATOM 1862 C C . ALA A 1 248 ? -20.058 -0.541 28.051 1.00 81.75 248 ALA A C 1
ATOM 1864 O O . ALA A 1 248 ? -20.435 -1.538 28.668 1.00 81.75 248 ALA A O 1
ATOM 1865 N N . THR A 1 249 ? -20.201 -0.418 26.734 1.00 86.94 249 THR A N 1
ATOM 1866 C CA . THR A 1 249 ? -20.551 -1.552 25.873 1.00 86.94 249 THR A CA 1
ATOM 1867 C C . THR A 1 249 ? -19.293 -2.361 25.581 1.00 86.94 249 THR A C 1
ATOM 1869 O O . THR A 1 249 ? -18.203 -1.799 25.581 1.00 86.94 249 THR A O 1
ATOM 1872 N N . SER A 1 250 ? -19.422 -3.670 25.357 1.00 83.31 250 SER A N 1
ATOM 1873 C CA . SER A 1 250 ? -18.312 -4.553 24.945 1.00 83.31 250 SER A CA 1
ATOM 1874 C C . SER A 1 250 ? -18.336 -4.885 23.452 1.00 83.31 250 SER A C 1
ATOM 1876 O O . SER A 1 250 ? -17.343 -5.347 22.894 1.00 83.31 250 SER A O 1
ATOM 1878 N N . SER A 1 251 ? -19.479 -4.663 22.809 1.00 85.31 251 SER A N 1
ATOM 1879 C CA . SER A 1 251 ? -19.699 -4.887 21.388 1.00 85.31 251 SER A CA 1
ATOM 1880 C C . SER A 1 251 ? -20.796 -3.963 20.875 1.00 85.31 251 SER A C 1
ATOM 1882 O O . SER A 1 251 ? -21.591 -3.404 21.641 1.00 85.31 251 SER A O 1
ATOM 1884 N N . TRP A 1 252 ? -20.839 -3.818 19.558 1.00 92.75 252 TRP A N 1
ATOM 1885 C CA . TRP A 1 252 ? -21.940 -3.173 18.865 1.00 92.75 252 TRP A CA 1
ATOM 1886 C C . TRP A 1 252 ? -22.236 -3.904 17.564 1.00 92.75 252 TRP A C 1
ATOM 1888 O O . TRP A 1 252 ? -21.356 -4.502 16.942 1.00 92.75 252 TRP A O 1
ATOM 1898 N N . THR A 1 253 ? -23.500 -3.852 17.168 1.00 95.38 253 THR A N 1
ATOM 1899 C CA . THR A 1 253 ? -23.997 -4.369 15.899 1.00 95.38 253 THR A CA 1
ATOM 1900 C C . THR A 1 253 ? -24.862 -3.301 15.253 1.00 95.38 253 THR A C 1
ATOM 1902 O O . THR A 1 253 ? -25.801 -2.837 15.888 1.00 95.38 253 THR A O 1
ATOM 1905 N N . VAL A 1 254 ? -24.551 -2.909 14.021 1.00 96.88 254 VAL A N 1
ATOM 1906 C CA . VAL A 1 254 ? -25.364 -2.005 13.202 1.00 96.88 254 VAL A CA 1
ATOM 1907 C C . VAL A 1 254 ? -25.911 -2.776 12.008 1.00 96.88 254 VAL A C 1
ATOM 1909 O O . VAL A 1 254 ? -25.151 -3.453 11.320 1.00 96.88 254 VAL A O 1
ATOM 1912 N N . GLU A 1 255 ? -27.210 -2.680 11.752 1.00 96.25 255 GLU A N 1
ATOM 1913 C CA . GLU A 1 255 ? -27.891 -3.400 10.669 1.00 96.25 255 GLU A CA 1
ATOM 1914 C C . GLU A 1 255 ? -28.754 -2.429 9.870 1.00 96.25 255 GLU A C 1
ATOM 1916 O O . GLU A 1 255 ? -29.361 -1.542 10.460 1.00 96.25 255 GLU A O 1
ATOM 1921 N N . PHE A 1 256 ? -28.799 -2.565 8.547 1.00 97.44 256 PHE A N 1
ATOM 1922 C CA . PHE A 1 256 ? -29.681 -1.788 7.673 1.00 97.44 256 PHE A CA 1
ATOM 1923 C C . PHE A 1 256 ? -29.900 -2.500 6.336 1.00 97.44 256 PHE A C 1
ATOM 1925 O O . PHE A 1 256 ? -29.111 -3.361 5.940 1.00 97.44 256 PHE A O 1
ATOM 1932 N N . ASP A 1 257 ? -30.924 -2.074 5.604 1.00 95.50 257 ASP A N 1
ATOM 1933 C CA . ASP A 1 257 ? -31.217 -2.543 4.252 1.00 95.50 257 ASP A CA 1
ATOM 1934 C C . ASP A 1 257 ? -30.845 -1.488 3.205 1.00 95.50 257 ASP A C 1
ATOM 1936 O O . ASP A 1 257 ? -31.029 -0.286 3.421 1.00 95.50 257 ASP A O 1
ATOM 1940 N N . LEU A 1 258 ? -30.357 -1.931 2.045 1.00 95.88 258 LEU A N 1
ATOM 1941 C CA . LEU A 1 258 ? -30.181 -1.088 0.858 1.00 95.88 258 LEU A CA 1
ATOM 1942 C C . LEU A 1 258 ? -31.233 -1.426 -0.207 1.00 95.88 258 LEU A C 1
ATOM 1944 O O . LEU A 1 258 ? -31.572 -2.593 -0.386 1.00 95.88 258 LEU A O 1
ATOM 1948 N N . PRO A 1 259 ? -31.751 -0.460 -0.978 1.00 94.81 259 PRO A N 1
ATOM 1949 C CA . PRO A 1 259 ? -32.697 -0.763 -2.047 1.00 94.81 259 PRO A CA 1
ATOM 1950 C C . PRO A 1 259 ? -32.019 -1.534 -3.187 1.00 94.81 259 PRO A C 1
ATOM 1952 O O . PRO A 1 259 ? -30.807 -1.427 -3.396 1.00 94.81 259 PRO A O 1
ATOM 1955 N N . SER A 1 260 ? -32.814 -2.290 -3.951 1.00 93.12 260 SER A N 1
ATOM 1956 C CA . SER A 1 260 ? -32.324 -3.037 -5.116 1.00 93.12 260 SER A CA 1
ATOM 1957 C C . SER A 1 260 ? -31.521 -2.138 -6.064 1.00 93.12 260 SER A C 1
ATOM 1959 O O . SER A 1 260 ? -31.854 -0.971 -6.270 1.00 93.12 260 SER A O 1
ATOM 1961 N N . GLY A 1 261 ? -30.435 -2.675 -6.619 1.00 89.12 261 GLY A N 1
ATOM 1962 C CA . GLY A 1 261 ? -29.471 -1.911 -7.416 1.00 89.12 261 GLY A CA 1
ATOM 1963 C C . GLY A 1 261 ? -28.391 -1.205 -6.590 1.00 89.12 261 GLY A C 1
ATOM 1964 O O . GLY A 1 261 ? -27.422 -0.725 -7.173 1.00 89.12 261 GLY A O 1
ATOM 1965 N N . THR A 1 262 ? -28.497 -1.198 -5.254 1.00 92.44 262 THR A N 1
ATOM 1966 C CA . THR A 1 262 ? -27.441 -0.707 -4.357 1.00 92.44 262 THR A CA 1
ATOM 1967 C C . THR A 1 262 ? -26.988 -1.790 -3.387 1.00 92.44 262 THR A C 1
ATOM 1969 O O . THR A 1 262 ? -27.803 -2.505 -2.814 1.00 92.44 262 THR A O 1
ATOM 1972 N N . LYS A 1 263 ? -25.676 -1.938 -3.210 1.00 88.88 263 LYS A N 1
ATOM 1973 C CA . LYS A 1 263 ? -25.080 -2.891 -2.263 1.00 88.88 263 LYS A CA 1
ATOM 1974 C C . LYS A 1 263 ? -23.802 -2.324 -1.679 1.00 88.88 263 LYS A C 1
ATOM 1976 O O . LYS A 1 263 ? -23.080 -1.591 -2.356 1.00 88.88 263 LYS A O 1
ATOM 1981 N N . VAL A 1 264 ? -23.468 -2.735 -0.465 1.00 94.56 264 VAL A N 1
ATOM 1982 C CA . VAL A 1 264 ? -22.175 -2.402 0.133 1.00 94.56 264 VAL A CA 1
ATOM 1983 C C . VAL A 1 264 ? -21.069 -3.183 -0.590 1.00 94.56 264 VAL A C 1
ATOM 1985 O O . VAL A 1 264 ? -21.054 -4.413 -0.573 1.00 94.56 264 VAL A O 1
ATOM 1988 N N . SER A 1 265 ? -20.122 -2.492 -1.223 1.00 89.75 265 SER A N 1
ATOM 1989 C CA . SER A 1 265 ? -19.001 -3.095 -1.956 1.00 89.75 265 SER A CA 1
ATOM 1990 C C . SER A 1 265 ? -17.833 -3.431 -1.026 1.00 89.75 265 SER A C 1
ATOM 1992 O O . SER A 1 265 ? -17.365 -4.567 -1.019 1.00 89.75 265 SER A O 1
ATOM 1994 N N . SER A 1 266 ? -17.458 -2.521 -0.125 1.00 82.00 266 SER A N 1
ATOM 1995 C CA . SER A 1 266 ? -16.419 -2.730 0.897 1.00 82.00 266 SER A CA 1
ATOM 1996 C C . SER A 1 266 ? -16.772 -2.043 2.217 1.00 82.00 266 SER A C 1
ATOM 1998 O O . SER A 1 266 ? -17.636 -1.172 2.253 1.00 82.00 266 SER A O 1
ATOM 2000 N N . SER A 1 267 ? -16.130 -2.445 3.312 1.00 85.75 267 SER A N 1
ATOM 2001 C CA . SER A 1 267 ? -16.254 -1.798 4.621 1.00 85.75 267 SER A CA 1
ATOM 2002 C C . SER A 1 267 ? -14.961 -1.910 5.416 1.00 85.75 267 SER A C 1
ATOM 2004 O O . SER A 1 267 ? -14.156 -2.806 5.168 1.00 85.75 267 SER A O 1
ATOM 2006 N N . TRP A 1 268 ? -14.757 -1.004 6.367 1.00 94.25 268 TRP A N 1
ATOM 2007 C CA . TRP A 1 268 ? -13.590 -0.967 7.254 1.00 94.25 268 TRP A CA 1
ATOM 2008 C C . TRP A 1 268 ? -14.028 -0.764 8.702 1.00 94.25 268 TRP A C 1
ATOM 2010 O O . TRP A 1 268 ? -15.169 -0.383 8.957 1.00 94.25 268 TRP A O 1
ATOM 2020 N N . SER A 1 269 ? -13.135 -1.051 9.658 1.00 89.50 269 SER A N 1
ATOM 2021 C CA . SER A 1 269 ? -13.387 -0.947 11.109 1.00 89.50 269 SER A CA 1
ATOM 2022 C C . SER A 1 269 ? -14.671 -1.655 11.580 1.00 89.50 269 SER A C 1
ATOM 2024 O O . SER A 1 269 ? -15.288 -1.269 12.569 1.00 89.50 269 SER A O 1
A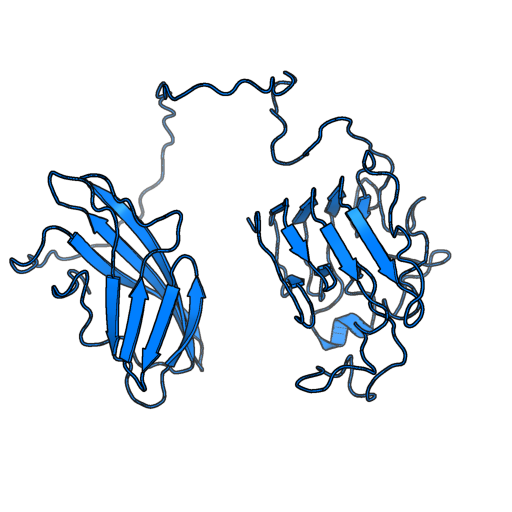TOM 2026 N N . SER A 1 270 ? -15.086 -2.691 10.857 1.00 89.62 270 SER A N 1
ATOM 2027 C CA . SER A 1 270 ? -16.278 -3.496 11.110 1.00 89.62 270 SER A CA 1
ATOM 2028 C C . SER A 1 270 ? -16.104 -4.871 10.468 1.00 89.62 270 SER A C 1
ATOM 2030 O O . SER A 1 270 ? -15.357 -5.020 9.499 1.00 89.62 270 SER A O 1
ATOM 2032 N N . VAL A 1 271 ? -16.809 -5.872 10.985 1.00 83.06 271 VAL A N 1
ATOM 2033 C CA . VAL A 1 271 ? -16.992 -7.165 10.321 1.00 83.06 271 VAL A CA 1
ATOM 2034 C C . VAL A 1 271 ? -18.380 -7.157 9.696 1.00 83.06 271 VAL A C 1
ATOM 2036 O O . VAL A 1 271 ? -19.382 -7.047 10.402 1.00 83.06 271 VAL A O 1
ATOM 2039 N N . ARG A 1 272 ? -18.443 -7.232 8.364 1.00 93.75 272 ARG A N 1
ATOM 2040 C CA . ARG A 1 272 ? -19.696 -7.169 7.605 1.00 93.75 272 ARG A CA 1
ATOM 2041 C C . ARG A 1 272 ? -20.144 -8.558 7.172 1.00 93.75 272 ARG A C 1
ATOM 2043 O O . ARG A 1 272 ? -19.391 -9.285 6.531 1.00 93.75 272 ARG A O 1
ATOM 2050 N N . THR A 1 273 ? -21.409 -8.867 7.416 1.00 87.56 273 THR A N 1
ATOM 2051 C CA . THR A 1 273 ? -22.139 -9.969 6.776 1.00 87.56 273 THR A CA 1
ATOM 2052 C C . THR A 1 273 ? -23.294 -9.398 5.961 1.00 87.56 273 THR A C 1
ATOM 2054 O O . THR A 1 273 ? -23.735 -8.266 6.185 1.00 87.56 273 THR A O 1
ATOM 2057 N N . SER A 1 274 ? -23.738 -10.105 4.925 1.00 84.94 274 SER A N 1
ATOM 2058 C CA . SER A 1 274 ? -24.809 -9.614 4.052 1.00 84.94 274 SER A CA 1
ATOM 2059 C C . SER A 1 274 ? -25.639 -10.769 3.519 1.00 84.94 274 SER A C 1
ATOM 2061 O O . SER A 1 274 ? -25.080 -11.769 3.076 1.00 84.94 274 SER A O 1
ATOM 2063 N N . THR A 1 275 ? -26.960 -10.612 3.556 1.00 88.25 275 THR A N 1
ATOM 2064 C CA . THR A 1 275 ? -27.922 -11.580 3.018 1.00 88.25 275 THR A CA 1
ATOM 2065 C C . THR A 1 275 ? -28.887 -10.828 2.113 1.00 88.25 275 THR A C 1
ATOM 2067 O O . THR A 1 275 ? -29.753 -10.096 2.585 1.00 88.25 275 THR A O 1
ATOM 2070 N N . GLY A 1 276 ? -28.706 -10.959 0.797 1.00 90.62 276 GLY A N 1
ATOM 2071 C CA . GLY A 1 276 ? -29.417 -10.124 -0.170 1.00 90.62 276 GLY A CA 1
ATOM 2072 C C . GLY A 1 276 ? -29.111 -8.640 0.050 1.00 90.62 276 GLY A C 1
ATOM 2073 O O . GLY A 1 276 ? -27.952 -8.234 0.012 1.00 90.62 276 GLY A O 1
ATOM 2074 N N . GLN A 1 277 ? -30.158 -7.859 0.302 1.00 92.06 277 GLN A N 1
ATOM 2075 C CA . GLN A 1 277 ? -30.099 -6.411 0.514 1.00 92.06 277 GLN A CA 1
ATOM 2076 C C . GLN A 1 277 ? -29.890 -5.994 1.976 1.00 92.06 277 GLN A C 1
ATOM 2078 O O . GLN A 1 277 ? -29.731 -4.806 2.258 1.00 92.06 277 GLN A O 1
ATOM 2083 N N . HIS A 1 278 ? -29.881 -6.969 2.885 1.00 93.06 278 HIS A N 1
ATOM 2084 C CA . HIS A 1 278 ? -29.691 -6.752 4.307 1.00 93.06 278 HIS A CA 1
ATOM 2085 C C . HIS A 1 278 ? -28.206 -6.815 4.668 1.00 93.06 278 HIS A C 1
ATOM 2087 O O . HIS A 1 278 ? -27.524 -7.805 4.369 1.00 93.06 278 HIS A O 1
ATOM 2093 N N . HIS A 1 279 ? -27.702 -5.774 5.329 1.00 94.75 279 HIS A N 1
ATOM 2094 C CA . HIS A 1 279 ? -26.302 -5.632 5.710 1.00 94.75 279 HIS A CA 1
ATOM 2095 C C . HIS A 1 279 ? -26.160 -5.481 7.223 1.00 94.75 279 HIS A C 1
ATOM 2097 O O . HIS A 1 279 ? -26.721 -4.568 7.823 1.00 94.75 279 HIS A O 1
ATOM 2103 N N . LYS A 1 280 ? -25.339 -6.347 7.820 1.00 95.06 280 LYS A N 1
ATOM 2104 C CA . LYS A 1 280 ? -25.049 -6.375 9.255 1.00 95.06 280 LYS A CA 1
ATOM 2105 C C . LYS A 1 280 ? -23.564 -6.160 9.501 1.00 95.06 280 LYS A C 1
ATOM 2107 O O . LYS A 1 280 ? -22.729 -6.865 8.934 1.00 95.06 280 LYS A O 1
ATOM 2112 N N . PHE A 1 281 ? -23.248 -5.218 10.378 1.00 97.25 281 PHE A N 1
ATOM 2113 C CA . PHE A 1 281 ? -21.903 -4.810 10.758 1.00 97.25 281 PHE A CA 1
ATOM 2114 C C . PHE A 1 281 ? -21.712 -5.014 12.251 1.00 97.25 281 PHE A C 1
ATOM 2116 O O . PHE A 1 281 ? -22.411 -4.399 13.049 1.00 97.25 281 PHE A O 1
ATOM 2123 N N . THR A 1 282 ? -20.747 -5.833 12.642 1.00 90.56 282 THR A N 1
ATOM 2124 C CA . THR A 1 282 ? -20.303 -5.918 14.036 1.00 90.56 282 THR A CA 1
ATOM 2125 C C . THR A 1 282 ? -18.975 -5.201 14.211 1.00 90.56 282 THR A C 1
ATOM 2127 O O . THR A 1 282 ? -18.257 -4.945 13.239 1.00 90.56 282 THR A O 1
ATOM 2130 N N . ASN A 1 283 ? -18.619 -4.899 15.455 1.00 81.31 283 ASN A N 1
ATOM 2131 C CA . ASN A 1 283 ? -17.322 -4.314 15.761 1.00 81.31 283 ASN A CA 1
ATOM 2132 C C . ASN A 1 283 ? -16.149 -5.168 15.257 1.00 81.31 283 ASN A C 1
ATOM 2134 O O . ASN A 1 283 ? -16.196 -6.399 15.263 1.00 81.31 283 ASN A O 1
ATOM 2138 N N . ALA A 1 284 ? -15.071 -4.497 14.857 1.00 78.00 284 ALA A N 1
ATOM 2139 C CA . ALA A 1 284 ? -13.761 -5.117 14.742 1.00 78.00 284 ALA A CA 1
ATOM 2140 C C . ALA A 1 284 ? -13.204 -5.418 16.145 1.00 78.00 284 ALA A C 1
ATOM 2142 O O . ALA A 1 284 ? -13.707 -4.926 17.162 1.00 78.00 284 ALA A O 1
ATOM 2143 N N . SER A 1 285 ? -12.134 -6.210 16.213 1.00 79.62 285 SER A N 1
ATOM 2144 C CA . SER A 1 285 ? -11.518 -6.618 17.485 1.00 79.62 285 SER A CA 1
ATOM 2145 C C . SER A 1 285 ? -11.095 -5.437 18.368 1.00 79.62 285 SER A C 1
ATOM 2147 O O . SER A 1 285 ? -11.112 -5.549 19.589 1.00 79.62 285 SER A O 1
ATOM 2149 N N . PHE A 1 286 ? -10.756 -4.294 17.766 1.00 73.25 286 PHE A N 1
ATOM 2150 C CA . PHE A 1 286 ? -10.204 -3.134 18.467 1.00 73.25 286 PHE A CA 1
ATOM 2151 C C . PHE A 1 286 ? -11.229 -2.052 18.842 1.00 73.25 286 PHE A C 1
ATOM 2153 O O . PHE A 1 286 ? -10.881 -1.138 19.584 1.00 73.25 286 PHE A O 1
ATOM 2160 N N . ASN A 1 287 ? -12.467 -2.101 18.336 1.00 86.56 287 ASN A N 1
ATOM 2161 C CA . ASN A 1 287 ? -13.445 -1.019 18.527 1.00 86.56 287 ASN A CA 1
ATOM 2162 C C . ASN A 1 287 ? -14.793 -1.474 19.101 1.00 86.56 287 ASN A C 1
ATOM 2164 O O . ASN A 1 287 ? -15.765 -0.731 19.002 1.00 86.56 287 ASN A O 1
ATOM 2168 N N . GLY A 1 288 ? -14.864 -2.666 19.703 1.00 83.25 288 GLY A N 1
ATOM 2169 C CA . GLY A 1 288 ? -16.085 -3.159 20.353 1.00 83.25 288 GLY A CA 1
ATOM 2170 C C . GLY A 1 288 ? -16.441 -2.421 21.634 1.00 83.25 288 GLY A C 1
ATOM 2171 O O . GLY A 1 288 ? -17.610 -2.104 21.855 1.00 83.25 288 GLY A O 1
ATOM 2172 N N . THR A 1 289 ? -15.433 -2.103 22.449 1.00 89.31 289 THR A N 1
ATOM 2173 C CA . THR A 1 289 ? -15.657 -1.452 23.737 1.00 89.31 289 THR A CA 1
ATOM 2174 C C . THR A 1 289 ? -15.865 0.049 23.576 1.00 89.31 289 THR A C 1
ATOM 2176 O O . THR A 1 289 ? -14.925 0.764 23.230 1.00 89.31 289 THR A O 1
ATOM 2179 N N . ILE A 1 290 ? -17.060 0.551 23.897 1.00 91.06 290 ILE A N 1
ATOM 2180 C CA . ILE A 1 290 ? -17.359 1.990 23.895 1.00 91.06 290 ILE A CA 1
ATOM 2181 C C . ILE A 1 290 ? -17.671 2.423 25.324 1.00 91.06 290 ILE A C 1
ATOM 2183 O O . ILE A 1 290 ? -18.648 1.977 25.922 1.00 91.06 290 ILE A O 1
ATOM 2187 N N . LYS A 1 291 ? -16.841 3.297 25.897 1.00 90.75 291 LYS A N 1
ATOM 2188 C CA . LYS A 1 291 ? -17.067 3.866 27.237 1.00 90.75 291 LYS A CA 1
ATOM 2189 C C . LYS A 1 291 ? -18.305 4.784 27.256 1.00 90.75 291 LYS A C 1
ATOM 2191 O O . LYS A 1 291 ? -18.682 5.284 26.197 1.00 90.75 291 LYS A O 1
ATOM 2196 N N . PRO A 1 292 ? -18.904 5.049 28.431 1.00 91.19 292 PRO A N 1
ATOM 2197 C CA . PRO A 1 292 ? -19.926 6.086 28.587 1.00 91.19 292 PRO A CA 1
ATOM 2198 C C . PRO A 1 292 ? -19.510 7.414 27.943 1.00 91.19 292 PRO A C 1
ATOM 2200 O O . PRO A 1 292 ? -18.397 7.890 28.164 1.00 91.19 292 PRO A O 1
ATOM 2203 N N . GLY A 1 293 ? -20.385 7.986 27.120 1.00 88.69 293 GLY A N 1
ATOM 2204 C CA . GLY A 1 293 ? -20.167 9.222 26.363 1.00 88.69 293 GLY A CA 1
ATOM 2205 C C . GLY A 1 293 ? -19.212 9.111 25.166 1.00 88.69 293 GLY A C 1
ATOM 2206 O O . GLY A 1 293 ? -19.025 10.095 24.455 1.00 88.69 293 GLY A O 1
ATOM 2207 N N . ALA A 1 294 ? -18.594 7.951 24.925 1.00 92.31 294 ALA A N 1
ATOM 2208 C CA . ALA A 1 294 ? -17.635 7.765 23.839 1.00 92.31 294 ALA A CA 1
ATOM 2209 C C . ALA A 1 294 ? -18.304 7.273 22.545 1.00 92.31 294 ALA A C 1
ATOM 2211 O O . ALA A 1 294 ? -19.483 6.907 22.517 1.00 92.31 294 ALA A O 1
ATOM 2212 N N . THR A 1 295 ? -17.519 7.242 21.465 1.00 91.94 295 THR A N 1
ATOM 2213 C CA . THR A 1 295 ? -17.966 6.758 20.155 1.00 91.94 295 THR A CA 1
ATOM 2214 C C . THR A 1 295 ? -17.013 5.721 19.567 1.00 91.94 295 THR A C 1
ATOM 2216 O O . THR A 1 295 ? -15.808 5.759 19.817 1.00 91.94 295 THR A O 1
ATOM 2219 N N . ALA A 1 296 ? -17.554 4.810 18.761 1.00 90.44 296 ALA A N 1
ATOM 2220 C CA . ALA A 1 296 ? -16.813 3.999 17.804 1.00 90.44 296 ALA A CA 1
ATOM 2221 C C . ALA A 1 296 ? -17.218 4.403 16.385 1.00 90.44 296 ALA A C 1
ATOM 2223 O O . ALA A 1 296 ? -18.354 4.812 16.146 1.00 90.44 296 ALA A O 1
ATOM 2224 N N . LYS A 1 297 ? -16.290 4.286 15.435 1.00 91.44 297 LYS A N 1
ATOM 2225 C CA . LYS A 1 297 ? -16.542 4.613 14.031 1.00 91.44 297 LYS A CA 1
ATOM 2226 C C . LYS A 1 297 ? -16.174 3.453 13.125 1.00 91.44 297 LYS A C 1
ATOM 2228 O O . LYS A 1 297 ? -15.162 2.781 13.341 1.00 91.44 297 LYS A O 1
ATOM 2233 N N . PHE A 1 298 ? -16.981 3.268 12.094 1.00 96.94 298 PHE A N 1
ATOM 2234 C CA . PHE A 1 298 ? -16.675 2.421 10.954 1.00 96.94 298 PHE A CA 1
ATOM 2235 C C . PHE A 1 298 ? -17.157 3.091 9.675 1.00 96.94 298 PHE A C 1
ATOM 2237 O O . PHE A 1 298 ? -17.806 4.129 9.741 1.00 96.94 298 PHE A O 1
ATOM 2244 N N . GLY A 1 299 ? -16.834 2.533 8.516 1.00 94.06 299 GLY A N 1
ATOM 2245 C CA . GLY A 1 299 ? -17.357 3.063 7.265 1.00 94.06 299 GLY A CA 1
ATOM 2246 C C . GLY A 1 299 ? -17.450 2.009 6.182 1.00 94.06 299 GLY A C 1
ATOM 2247 O O . GLY A 1 299 ? -17.021 0.861 6.357 1.00 94.06 299 GLY A O 1
ATOM 2248 N N . PHE A 1 300 ? -18.080 2.392 5.080 1.00 96.38 300 PHE A N 1
ATOM 2249 C CA . PHE A 1 300 ? -18.316 1.519 3.948 1.00 96.38 300 PHE A CA 1
ATOM 2250 C C . PHE A 1 300 ? -18.408 2.273 2.626 1.00 96.38 300 PHE A C 1
ATOM 2252 O O . PHE A 1 300 ? -18.800 3.435 2.584 1.00 96.38 300 PHE A O 1
ATOM 2259 N N . ASN A 1 301 ? -18.102 1.571 1.536 1.00 93.56 301 ASN A N 1
ATOM 2260 C CA . ASN A 1 301 ? -18.429 2.004 0.183 1.00 93.56 301 ASN A CA 1
ATOM 2261 C C . ASN A 1 301 ? -19.638 1.218 -0.322 1.00 93.56 301 ASN A C 1
ATOM 2263 O O . ASN A 1 301 ? -19.733 0.007 -0.108 1.00 93.56 301 ASN A O 1
ATOM 2267 N N . ALA A 1 302 ? -20.544 1.891 -1.018 1.00 93.56 302 ALA A N 1
ATOM 2268 C CA . ALA A 1 302 ? -21.667 1.298 -1.724 1.00 93.56 302 ALA A CA 1
ATOM 2269 C C . ALA A 1 302 ? -21.485 1.447 -3.239 1.00 93.56 302 ALA A C 1
ATOM 2271 O O . ALA A 1 302 ? -21.024 2.476 -3.726 1.00 93.56 302 ALA A O 1
ATOM 2272 N N . SER A 1 303 ? -21.854 0.406 -3.984 1.00 91.19 303 SER A N 1
ATOM 2273 C CA . SER A 1 303 ? -22.089 0.487 -5.428 1.00 91.19 303 SER A CA 1
ATOM 2274 C C . SER A 1 303 ? -23.591 0.635 -5.652 1.00 91.19 303 SER A C 1
ATOM 2276 O O . SER A 1 303 ? -24.323 -0.249 -5.201 1.00 91.19 303 SER A O 1
ATOM 2278 N N . GLY A 1 304 ? -24.022 1.694 -6.333 1.00 92.75 304 GLY A N 1
ATOM 2279 C CA . GLY A 1 304 ? -25.405 2.174 -6.404 1.00 92.75 304 GLY A CA 1
ATOM 2280 C C . GLY A 1 304 ? -25.638 3.393 -5.502 1.00 92.75 304 GLY A C 1
ATOM 2281 O O . GLY A 1 304 ? -24.892 3.625 -4.552 1.00 92.75 304 GLY A O 1
ATOM 2282 N N . THR A 1 305 ? -26.655 4.196 -5.814 1.00 91.81 305 THR A N 1
ATOM 2283 C CA . THR A 1 305 ? -26.936 5.487 -5.151 1.00 91.81 305 THR A CA 1
ATOM 2284 C C . THR A 1 305 ? -28.053 5.421 -4.105 1.00 91.81 305 THR A C 1
ATOM 2286 O O . THR A 1 305 ? -28.379 6.428 -3.482 1.00 91.81 305 THR A O 1
ATOM 2289 N N . GLY A 1 306 ? -28.646 4.246 -3.890 1.00 92.00 306 GLY A N 1
ATOM 2290 C CA . GLY A 1 306 ? -29.684 4.033 -2.890 1.00 92.00 306 GLY A CA 1
ATOM 2291 C C . GLY A 1 306 ? -29.150 4.113 -1.462 1.00 92.00 306 GLY A C 1
ATOM 2292 O O . GLY A 1 306 ? -28.079 3.595 -1.163 1.00 92.00 306 GLY A O 1
ATOM 2293 N N . THR A 1 307 ? -29.895 4.752 -0.567 1.00 92.88 307 THR A N 1
ATOM 2294 C CA . THR A 1 307 ? -29.457 5.012 0.810 1.00 92.88 307 THR A CA 1
ATOM 2295 C C . THR A 1 307 ? -29.944 3.943 1.797 1.00 92.88 307 THR A C 1
ATOM 2297 O O . THR A 1 307 ? -30.933 3.258 1.521 1.00 92.88 307 THR A O 1
ATOM 2300 N N . PRO A 1 308 ? -29.269 3.775 2.955 1.00 95.44 308 PRO A N 1
ATOM 2301 C CA . PRO A 1 308 ? -29.694 2.839 3.993 1.00 95.44 308 PRO A CA 1
ATOM 2302 C C . PRO A 1 308 ? -31.096 3.138 4.525 1.00 95.44 308 PRO A C 1
ATOM 2304 O O . PRO A 1 308 ? -31.430 4.284 4.824 1.00 95.44 308 PRO A O 1
ATOM 2307 N N . THR A 1 309 ? -31.887 2.088 4.719 1.00 94.69 309 THR A N 1
ATOM 2308 C CA . THR A 1 309 ? -33.203 2.133 5.369 1.00 94.69 309 THR A CA 1
ATOM 2309 C C . THR A 1 309 ? -33.261 1.115 6.505 1.00 94.69 309 THR A C 1
ATOM 2311 O O . THR A 1 309 ? -32.459 0.184 6.547 1.00 94.69 309 THR A O 1
ATOM 2314 N N . GLY A 1 310 ? -34.166 1.309 7.469 1.00 93.12 310 GLY A N 1
ATOM 2315 C CA . GLY A 1 310 ? -34.337 0.355 8.573 1.00 93.12 310 GLY A CA 1
ATOM 2316 C C . GLY A 1 310 ? -33.109 0.210 9.481 1.00 93.12 310 GLY A C 1
ATOM 2317 O O . GLY A 1 310 ? -32.893 -0.859 10.041 1.00 93.12 310 GLY A O 1
ATOM 2318 N N . CYS A 1 311 ? -32.292 1.262 9.616 1.00 94.62 311 CYS A N 1
ATOM 2319 C CA . CYS A 1 311 ? -31.076 1.209 10.426 1.00 94.62 311 CYS A CA 1
ATOM 2320 C C . CYS A 1 311 ? -31.396 0.889 11.890 1.00 94.62 311 CYS A C 1
ATOM 2322 O O . CYS A 1 311 ? -32.196 1.584 12.524 1.00 94.62 311 CYS A O 1
ATOM 2324 N N . THR A 1 312 ? -30.717 -0.115 12.440 1.00 94.75 312 THR A N 1
ATOM 2325 C CA . THR A 1 312 ? -30.723 -0.436 13.867 1.00 94.75 312 THR A CA 1
ATOM 2326 C C . THR A 1 312 ? -29.307 -0.540 14.422 1.00 94.75 312 THR A C 1
ATOM 2328 O O . THR A 1 312 ? -28.374 -0.909 13.713 1.00 94.75 312 THR A O 1
ATOM 2331 N N . VAL A 1 313 ? -29.143 -0.229 15.708 1.00 94.88 313 VAL A N 1
ATOM 2332 C CA . VAL A 1 313 ? -27.947 -0.481 16.508 1.00 94.88 313 VAL A CA 1
ATOM 2333 C C . VAL A 1 313 ? -28.322 -1.302 17.740 1.00 94.88 313 VAL A C 1
ATOM 2335 O O . VAL A 1 313 ? -29.203 -0.931 18.515 1.00 94.88 313 VAL A O 1
ATOM 2338 N N . ASN A 1 314 ? -27.684 -2.460 17.911 1.00 91.62 314 ASN A N 1
ATOM 2339 C CA . ASN A 1 314 ? -28.000 -3.437 18.956 1.00 91.62 314 ASN A CA 1
ATOM 2340 C C . ASN A 1 314 ? -29.512 -3.749 19.028 1.00 91.62 314 ASN A C 1
ATOM 2342 O O . ASN A 1 314 ? -30.083 -3.824 20.114 1.00 91.62 314 ASN A O 1
ATOM 2346 N N . GLY A 1 315 ? -30.169 -3.855 17.866 1.00 87.44 315 GLY A N 1
ATOM 2347 C CA . GLY A 1 315 ? -31.606 -4.127 17.740 1.00 87.44 315 GLY A CA 1
ATOM 2348 C C . GLY A 1 315 ? -32.541 -2.934 17.980 1.00 87.44 315 GLY A C 1
ATOM 2349 O O . GLY A 1 315 ? -33.753 -3.104 17.902 1.00 87.44 315 GLY A O 1
ATOM 2350 N N . ASN A 1 316 ? -32.019 -1.734 18.253 1.00 88.06 316 ASN A N 1
ATOM 2351 C CA . ASN A 1 316 ? -32.816 -0.517 18.456 1.00 88.06 316 ASN A CA 1
ATOM 2352 C C . ASN A 1 316 ? -32.683 0.418 17.248 1.00 88.06 316 ASN A C 1
ATOM 2354 O O . ASN A 1 316 ? -31.603 0.455 16.667 1.00 88.06 316 ASN A O 1
ATOM 2358 N N . PRO A 1 317 ? -33.710 1.191 16.858 1.00 90.25 317 PRO A N 1
ATOM 2359 C CA . PRO A 1 317 ? -33.606 2.120 15.731 1.00 90.25 317 PRO A CA 1
ATOM 2360 C C . PRO A 1 317 ? -32.420 3.088 15.860 1.00 90.25 317 PRO A C 1
ATOM 2362 O O . PRO A 1 317 ? -32.162 3.630 16.935 1.00 90.25 317 PRO A O 1
ATOM 2365 N N . CYS A 1 318 ? -31.703 3.324 14.761 1.00 88.12 318 CYS A N 1
ATOM 2366 C CA . CYS A 1 318 ? -30.647 4.333 14.709 1.00 88.12 318 CYS A CA 1
ATOM 2367 C C . CYS A 1 318 ? -31.225 5.735 14.971 1.00 88.12 318 CYS A C 1
ATOM 2369 O O . CYS A 1 318 ? -32.303 6.080 14.487 1.00 88.12 318 CYS A O 1
ATOM 2371 N N . GLY A 1 319 ? -30.501 6.547 15.744 1.00 70.19 319 GLY A N 1
ATOM 2372 C CA . GLY A 1 319 ? -30.898 7.905 16.107 1.00 70.19 319 GLY A CA 1
ATOM 2373 C C . GLY A 1 319 ? -30.067 8.939 15.352 1.00 70.19 319 GLY A C 1
ATOM 2374 O O . GLY A 1 319 ? -28.866 9.042 15.589 1.00 70.19 319 GLY A O 1
ATOM 2375 N N . GLY A 1 320 ? -30.719 9.726 14.493 1.00 52.31 320 GLY A N 1
ATOM 2376 C CA . GLY A 1 320 ? -30.120 10.848 13.763 1.00 52.31 320 GLY A CA 1
ATOM 2377 C C . GLY A 1 320 ? -29.898 10.547 12.281 1.00 52.31 320 GLY A C 1
ATOM 2378 O O . GLY A 1 320 ? -28.879 9.960 11.923 1.00 52.31 320 GLY A O 1
ATOM 2379 N N . ASN A 1 321 ? -30.839 10.990 11.441 1.00 36.88 321 ASN A N 1
ATOM 2380 C CA . ASN A 1 321 ? -30.616 11.180 10.004 1.00 36.88 321 ASN A CA 1
ATOM 2381 C C . ASN A 1 321 ? -29.857 12.496 9.797 1.00 36.88 321 ASN A C 1
ATOM 2383 O O . ASN A 1 321 ? -30.328 13.520 10.339 1.00 36.88 321 ASN A O 1
#

Sequence (321 aa):
LYAGNTSRNLRHFTFQWSSSGNVVVGNDFDSDLNLHGGWERNNLFELNTVRVSYAHRSGNCRANCGEEGGGGPDNSNWFPIWWGAGKKAVKWSGASGPRNVFFNNAMTKQLATGGPFTDYYADHSRIYQFGWNGTAYQHLDAGGTPIADWAMNEQRDYTGGHGVDATKTDSAASLFLKSVDGTPPTSTTTSTTTSTTTTTTTSTTTTTTTTTTTPPSGSCVTAKITQTSVWDSGYGADVTVTNGCATATSSWTVEFDLPSGTKVSSSWSSVRTSTGQHHKFTNASFNGTIKPGATAKFGFNASGTGTPTGCTVNGNPCGGN

Foldseek 3Di:
DAEAEEDDPDLADEDDQQAEPEEHAQYEEQHAHEDLDQAYAHYEYANYEYRHEQCNAQVNDDPPSPPLAPDHRDPFGDFNYHWQFAQSSVVPHHGYHWFHKYAQYQGWYHNDDVGDTDGLDPPRQWIKIAQDQPPHGDAQDDPPHTDRGCGPVSNDDCDPRRGIDRVDGHPANDPVPDDPVPDHPPPDDDDDDDDDDDDDDDDDDDDDDDDDDDWDDDAQKAKDKAFPADDPFWTKIKMKIWRQDQAKFQKKKKKWFWDPQKDWPDKPQWDWDDDVRIIMTMGDPVFGIAGNGGIGMMMTMMGHDTDTDPIDMPNHHHPDD

pLDDT: mean 82.8, std 19.66, range [28.05, 98.56]

InterPro domains:
  IPR001919 Carbohydrate-binding type-2 domain [PF00553] (222-318)
  IPR001919 Carbohydrate-binding type-2 domain [PS51173] (213-321)
  IPR001919 Carbohydrate-binding type-2 domain [SM00637] (221-318)
  IPR008965 CBM2/CBM3, carbohydrate-binding domain superfamily [SSF49384] (215-318)
  IPR012291 CBM2, carbohydrate-binding domain superfamily [G3DSA:2.60.40.290] (218-321)

Radius of gyration: 23.64 Å; chains: 1; bounding box: 61×55×58 Å

Organism: Lentzea aerocolonigenes (NCBI:txid68170)